Protein AF-A0A6N3EEL9-F1 (afdb_monomer)

Sequence (320 aa):
MERLTTRDLAARTHLAPQTILNYVKEGTITPINISPDGRYYFDMSVADELITRTLLKKYPNHTAIVVLYTDEDSMKTFENTYNNYLNEEGILRIDNLTEKVSEVRERVEGNALHDRLFCIYLCEKIARKCESEIKKLKSDLPTRIMQNPKLEDRNLLLKNLNILVSDTASVMEKLNSNDKKIVQGALYWLEEQKEKILERYAMSEISALSKQLSASKNPGDHFEFPMQTKTIKNIVRKEKQSFYAESLDKALEKLKEGYQSLIKIDCSKEESIYDLLYKTRFTEQIKFYGCDNATKEINEIIRFLQDTKKKVEYGDMEVR

Secondary structure (DSSP, 8-state):
---EEHHHHHHHHT--HHHHHHHHHTTSS--SEE-TTS-EEE-HHHHHHHHHHHHHHH---EEEEEEEESSHHHHHHHHHHHHHHHHHTTPEE-S-HHHHHHHHHHHHHT-HHHHHHHHHHHHHHHHHHHHHHHHHHHHHHHHHHHT-TT-S-HHHHHHHTTTTTT-HHHHHHHS-HHHHHHHHHHHHHHHHHHHHHHHHTTHHHHHHHHHHHHH---TT---------HHHHHHHHHHHHHHHHHHHHHHTGGGGT-EEEEEEEETT-TTHHHHHHHHHTT-SEEEEE-GGG--HHHHHHHHHHHHHSSEEEE--S---

Solvent-accessible surface area (backbone atoms only — not comparable to full-atom values): 17728 Å² total; per-residue (Å²): 131,73,74,32,40,55,67,52,41,20,48,74,44,75,43,54,53,67,55,55,54,47,33,44,76,70,66,74,45,79,62,77,42,68,47,97,90,71,48,50,27,29,52,64,68,58,40,32,50,50,38,40,57,53,43,50,74,74,35,70,46,40,39,38,38,36,37,30,28,78,51,71,65,27,46,50,53,42,50,54,54,49,52,50,51,30,62,76,73,69,51,47,79,50,70,50,60,42,58,52,49,42,55,52,46,51,54,54,76,68,28,24,55,52,36,38,52,50,49,51,53,48,44,53,55,51,50,53,52,52,49,54,49,50,52,50,57,59,67,44,47,58,56,59,52,70,66,39,87,84,54,77,64,60,69,65,45,67,78,41,52,90,42,39,86,81,43,44,66,71,52,52,68,77,44,56,79,66,45,36,52,52,51,50,52,52,52,50,49,50,51,57,50,46,52,53,49,39,59,56,64,38,48,71,58,42,53,50,50,54,50,51,65,69,66,59,83,61,69,79,53,69,52,79,82,82,72,78,45,73,63,43,44,56,47,52,56,57,49,52,37,54,54,50,51,55,49,49,49,60,75,48,47,65,43,64,83,27,34,34,22,73,43,81,32,49,50,80,43,82,68,34,55,58,51,53,53,65,76,44,66,89,51,50,29,39,36,39,26,20,71,89,49,49,42,74,68,49,50,52,49,51,51,51,46,53,77,74,39,85,41,72,50,76,53,92,59,79,54,106

InterPro domains:
  IPR009061 Putative DNA-binding domain superfamily [SSF46955] (4-52)

Organism: Mediterraneibacter gnavus (NCBI:txid33038)

Foldseek 3Di:
DDKAWLVRLCLQLVHDSVVVVVCCVVVVDDFPDADPVGIGIHDVLSSLVSNLVVVCVVQQQEEEEEEEAADVVLVVVVVVVVVVVCVVVVFAEDADSSVVLVVLLCVLVQFQLNQLVLLLVLLVVLVVVLVVVLVVLLVCLLVQLLPPPQADCNPLCVVCVVCCVVCVPVSLVPDDPSSNVSSVVSVVVSVVVSVVSCVLSVNVLSVVVNVVSVPDPDSNDHDDDPDDHPVSVVVSSNSVSVSSVVSSCVSCVVSNVHHYHYQYANQVDPCSLVSVCVSCVSHQHYEYAACVSHDPSSVVSLVVCVVVHNYYHYDPDHSD

Structure (mmCIF, N/CA/C/O backbone):
data_AF-A0A6N3EEL9-F1
#
_entry.id   AF-A0A6N3EEL9-F1
#
loop_
_atom_site.group_PDB
_atom_site.id
_atom_site.type_symbol
_atom_site.label_atom_id
_atom_site.label_alt_id
_atom_site.label_comp_id
_atom_site.label_asym_id
_atom_site.label_entity_id
_atom_site.label_seq_id
_atom_site.pdbx_PDB_ins_code
_atom_site.Cartn_x
_atom_site.Cartn_y
_atom_site.Cartn_z
_atom_site.occupancy
_atom_site.B_iso_or_equiv
_atom_site.auth_seq_id
_atom_site.auth_comp_id
_atom_site.auth_asym_id
_atom_site.auth_atom_id
_atom_site.pdbx_PDB_model_num
ATOM 1 N N . MET A 1 1 ? 19.668 -9.287 6.100 1.00 55.69 1 MET A N 1
ATOM 2 C CA . MET A 1 1 ? 18.481 -9.326 5.221 1.00 55.69 1 MET A CA 1
ATOM 3 C C . MET A 1 1 ? 17.257 -9.648 6.050 1.00 55.69 1 MET A C 1
ATOM 5 O O . MET A 1 1 ? 17.245 -10.675 6.726 1.00 55.69 1 MET A O 1
ATOM 9 N N . GLU A 1 2 ? 16.273 -8.753 6.036 1.00 72.06 2 GLU A N 1
ATOM 10 C CA . GLU A 1 2 ? 14.932 -9.016 6.566 1.00 72.06 2 GLU A CA 1
ATOM 11 C C . GLU A 1 2 ? 14.307 -10.169 5.762 1.00 72.06 2 GLU A C 1
ATOM 13 O O . GLU A 1 2 ? 14.408 -10.192 4.539 1.00 72.06 2 GLU A O 1
ATOM 18 N N . ARG A 1 3 ? 13.718 -11.162 6.438 1.00 85.06 3 ARG A N 1
ATOM 19 C CA . ARG A 1 3 ? 13.065 -12.305 5.780 1.00 85.06 3 ARG A CA 1
ATOM 20 C C . ARG A 1 3 ? 11.558 -12.134 5.872 1.00 85.06 3 ARG A C 1
ATOM 22 O O . ARG A 1 3 ? 11.015 -12.140 6.975 1.00 85.06 3 ARG A O 1
ATOM 29 N N . LEU A 1 4 ? 10.887 -12.038 4.731 1.00 88.25 4 LEU A N 1
ATOM 30 C CA . LEU A 1 4 ? 9.436 -11.884 4.669 1.00 88.25 4 LEU A CA 1
ATOM 31 C C . LEU A 1 4 ? 8.763 -13.251 4.568 1.00 88.25 4 LEU A C 1
ATOM 33 O O . LEU A 1 4 ? 9.096 -14.037 3.684 1.00 88.25 4 LEU A O 1
ATOM 37 N N . THR A 1 5 ? 7.788 -13.545 5.428 1.00 91.44 5 THR A N 1
ATOM 38 C CA . THR A 1 5 ? 6.911 -14.707 5.206 1.00 91.44 5 THR A CA 1
ATOM 39 C C . THR A 1 5 ? 5.938 -14.429 4.057 1.00 91.44 5 THR A C 1
ATOM 41 O O . THR A 1 5 ? 5.709 -13.275 3.698 1.00 91.44 5 THR A O 1
ATOM 44 N N . THR A 1 6 ? 5.254 -15.450 3.526 1.00 90.75 6 THR A N 1
ATOM 45 C CA . THR A 1 6 ? 4.147 -15.251 2.562 1.00 90.75 6 THR A CA 1
ATOM 46 C C . THR A 1 6 ? 3.113 -14.232 3.054 1.00 90.75 6 THR A C 1
ATOM 48 O O . THR A 1 6 ? 2.573 -13.458 2.267 1.00 90.75 6 THR A O 1
ATOM 51 N N . ARG A 1 7 ? 2.834 -14.209 4.364 1.00 86.25 7 ARG A N 1
ATOM 52 C CA . ARG A 1 7 ? 1.875 -13.276 4.966 1.00 86.25 7 ARG A CA 1
ATOM 53 C C . ARG A 1 7 ? 2.414 -11.847 4.997 1.00 86.25 7 ARG A C 1
ATOM 55 O O . ARG A 1 7 ? 1.629 -10.924 4.796 1.00 86.25 7 ARG A O 1
ATOM 62 N N . ASP A 1 8 ? 3.709 -11.680 5.245 1.00 86.00 8 ASP A N 1
ATOM 63 C CA . ASP A 1 8 ? 4.367 -10.369 5.264 1.00 86.00 8 ASP A CA 1
ATOM 64 C C . ASP A 1 8 ? 4.532 -9.822 3.842 1.00 86.00 8 ASP A C 1
ATOM 66 O O . ASP A 1 8 ? 4.269 -8.649 3.594 1.00 86.00 8 ASP A O 1
ATOM 70 N N . LEU A 1 9 ? 4.858 -10.684 2.877 1.00 88.75 9 LEU A N 1
ATOM 71 C CA . LEU A 1 9 ? 4.934 -10.309 1.467 1.00 88.75 9 LEU A CA 1
ATOM 72 C C . LEU A 1 9 ? 3.556 -9.920 0.912 1.00 88.75 9 LEU A C 1
ATOM 74 O O . LEU A 1 9 ? 3.416 -8.878 0.276 1.00 88.75 9 LEU A O 1
ATOM 78 N N . ALA A 1 10 ? 2.514 -10.705 1.204 1.00 86.88 10 ALA A N 1
ATOM 79 C CA . ALA A 1 10 ? 1.130 -10.379 0.843 1.00 86.88 10 ALA A CA 1
ATOM 80 C C . ALA A 1 10 ? 0.681 -9.039 1.450 1.00 86.88 10 ALA A C 1
ATOM 82 O O . ALA A 1 10 ? 0.058 -8.214 0.787 1.00 86.88 10 ALA A O 1
ATOM 83 N N . ALA A 1 11 ? 1.045 -8.809 2.712 1.00 78.50 11 ALA A N 1
ATOM 84 C CA . ALA A 1 11 ? 0.788 -7.563 3.415 1.00 78.50 11 ALA A CA 1
ATOM 85 C C . ALA A 1 11 ? 1.433 -6.347 2.739 1.00 78.50 11 ALA A C 1
ATOM 87 O O . ALA A 1 11 ? 0.780 -5.315 2.627 1.00 78.50 11 ALA A O 1
ATOM 88 N N . ARG A 1 12 ? 2.694 -6.467 2.313 1.00 81.75 12 ARG A N 1
ATOM 89 C CA . ARG A 1 12 ? 3.453 -5.376 1.682 1.00 81.75 12 ARG A CA 1
ATOM 90 C C . ARG A 1 12 ? 3.024 -5.109 0.235 1.00 81.75 12 ARG A C 1
ATOM 92 O O . ARG A 1 12 ? 3.015 -3.967 -0.198 1.00 81.75 12 ARG A O 1
ATOM 99 N N . THR A 1 13 ? 2.657 -6.151 -0.508 1.00 83.69 13 THR A N 1
ATOM 100 C CA . THR A 1 13 ? 2.365 -6.067 -1.955 1.00 83.69 13 THR A CA 1
ATOM 101 C C . THR A 1 13 ? 0.882 -5.880 -2.281 1.00 83.69 13 THR A C 1
ATOM 103 O O . THR A 1 13 ? 0.531 -5.722 -3.446 1.00 83.69 13 THR A O 1
ATOM 106 N N . HIS A 1 14 ? -0.005 -5.920 -1.279 1.00 78.50 14 HIS A N 1
ATOM 107 C CA . HIS A 1 14 ? -1.468 -5.899 -1.449 1.00 78.50 14 HIS A CA 1
ATOM 108 C C . HIS A 1 14 ? -2.029 -7.057 -2.281 1.00 78.50 14 HIS A C 1
ATOM 110 O O . HIS A 1 14 ? -3.164 -7.011 -2.758 1.00 78.50 14 HIS A O 1
ATOM 116 N N . LEU A 1 15 ? -1.256 -8.131 -2.413 1.00 84.62 15 LEU A N 1
ATOM 117 C CA . LEU A 1 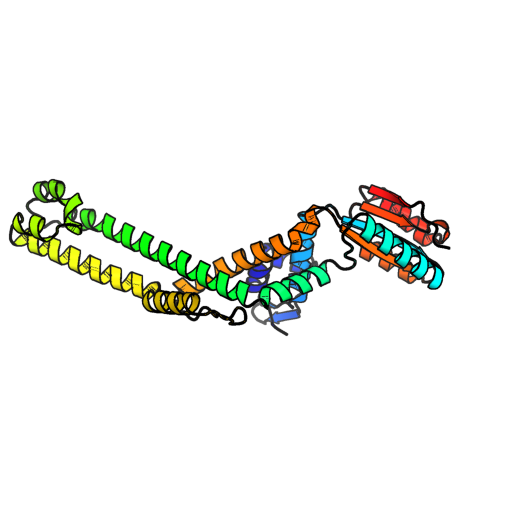15 ? -1.687 -9.354 -3.066 1.00 84.62 15 LEU A CA 1
ATOM 118 C C . LEU A 1 15 ? -2.300 -10.309 -2.044 1.00 84.62 15 LEU A C 1
ATOM 120 O O . LEU A 1 15 ? -1.908 -10.357 -0.877 1.00 84.62 15 LEU A O 1
ATOM 124 N N . ALA A 1 16 ? -3.256 -11.124 -2.487 1.00 87.50 16 ALA A N 1
ATOM 125 C CA . ALA A 1 16 ? -3.736 -12.214 -1.652 1.00 87.50 16 ALA A CA 1
ATOM 126 C C . ALA A 1 16 ? -2.585 -13.212 -1.404 1.00 87.50 16 ALA A C 1
ATOM 128 O O . ALA A 1 16 ? -1.832 -13.506 -2.336 1.00 87.50 16 ALA A O 1
ATOM 129 N N . PRO A 1 17 ? -2.467 -13.814 -0.203 1.00 90.75 17 PRO A N 1
ATOM 130 C CA . PRO A 1 17 ? -1.466 -14.853 0.051 1.00 90.75 17 PRO A CA 1
ATOM 131 C C . PRO A 1 17 ? -1.510 -15.985 -0.983 1.00 90.75 17 PRO A C 1
ATOM 133 O O . PRO A 1 17 ? -0.471 -16.484 -1.397 1.00 90.75 17 PRO A O 1
ATOM 136 N N . GLN A 1 18 ? -2.707 -16.337 -1.463 1.00 91.19 18 GLN A N 1
ATOM 137 C CA . GLN A 1 18 ? -2.874 -17.337 -2.514 1.00 91.19 18 GLN A CA 1
ATOM 138 C C . GLN A 1 18 ? -2.246 -16.910 -3.848 1.00 91.19 18 GLN A C 1
ATOM 140 O O . GLN A 1 18 ? -1.663 -17.740 -4.535 1.00 91.19 18 GLN A O 1
ATOM 145 N N . THR A 1 19 ? -2.319 -15.624 -4.201 1.00 90.75 19 THR A N 1
ATOM 146 C CA . THR A 1 19 ? -1.668 -15.080 -5.400 1.00 90.75 19 THR A CA 1
ATOM 147 C C . THR A 1 19 ? -0.152 -15.219 -5.306 1.00 90.75 19 THR A C 1
ATOM 149 O O . THR A 1 19 ? 0.471 -15.660 -6.265 1.00 90.75 19 THR A O 1
ATOM 152 N N . ILE A 1 20 ? 0.433 -14.929 -4.138 1.00 92.75 20 ILE A N 1
ATOM 153 C CA . ILE A 1 20 ? 1.868 -15.135 -3.888 1.00 92.75 20 ILE A CA 1
ATOM 154 C C . ILE A 1 20 ? 2.244 -16.610 -4.074 1.00 92.75 20 ILE A C 1
ATOM 156 O O . ILE A 1 20 ? 3.207 -16.920 -4.767 1.00 92.75 20 ILE A O 1
ATOM 160 N N . LEU A 1 21 ? 1.465 -17.532 -3.497 1.00 92.75 21 LEU A N 1
ATOM 161 C CA . LEU A 1 21 ? 1.714 -18.971 -3.631 1.00 92.75 21 LEU A CA 1
ATOM 162 C C . LEU A 1 21 ? 1.611 -19.452 -5.084 1.00 92.75 21 LEU A C 1
ATOM 164 O O . LEU A 1 21 ? 2.392 -20.306 -5.496 1.00 92.75 21 LEU A O 1
ATOM 168 N N . ASN A 1 22 ? 0.672 -18.912 -5.862 1.00 93.44 22 ASN A N 1
ATOM 169 C CA . ASN A 1 22 ? 0.555 -19.233 -7.283 1.00 93.44 22 ASN A CA 1
ATOM 170 C C . ASN A 1 22 ? 1.775 -18.729 -8.063 1.00 93.44 22 ASN A C 1
ATOM 172 O O . ASN A 1 22 ? 2.349 -19.500 -8.821 1.00 93.44 22 ASN A O 1
ATOM 176 N N . TYR A 1 23 ? 2.249 -17.506 -7.800 1.00 93.12 23 TYR A N 1
ATOM 177 C CA . TYR A 1 23 ? 3.467 -16.989 -8.430 1.00 93.12 23 TYR A CA 1
ATOM 178 C C . TYR A 1 23 ? 4.710 -17.825 -8.114 1.00 93.12 23 TYR A C 1
ATOM 180 O O . TYR A 1 23 ? 5.557 -17.981 -8.988 1.00 93.12 23 TYR A O 1
ATOM 188 N N . VAL A 1 24 ? 4.813 -18.401 -6.911 1.00 92.44 24 VAL A N 1
ATOM 189 C CA . VAL A 1 24 ? 5.884 -19.364 -6.596 1.00 92.44 24 VAL A CA 1
ATOM 190 C C . VAL A 1 24 ? 5.743 -20.633 -7.438 1.00 92.44 24 VAL A C 1
ATOM 192 O O . VAL A 1 24 ? 6.714 -21.082 -8.037 1.00 92.44 24 VAL A O 1
ATOM 195 N N . LYS A 1 25 ? 4.536 -21.211 -7.520 1.00 91.69 25 LYS A N 1
ATOM 196 C CA . LYS A 1 25 ? 4.277 -22.432 -8.308 1.00 91.69 25 LYS A CA 1
ATOM 197 C C . LYS A 1 25 ? 4.538 -22.241 -9.801 1.00 91.69 25 LYS A C 1
ATOM 199 O O . LYS A 1 25 ? 5.008 -23.160 -10.458 1.00 91.69 25 LYS A O 1
ATOM 204 N N . GLU A 1 26 ? 4.224 -21.060 -10.315 1.00 90.06 26 GLU A N 1
ATOM 205 C CA . GLU A 1 26 ? 4.429 -20.662 -11.709 1.00 90.06 26 GLU A CA 1
ATOM 206 C C . GLU A 1 26 ? 5.886 -20.257 -12.002 1.00 90.06 26 GLU A C 1
ATOM 208 O O . GLU A 1 26 ? 6.201 -19.918 -13.138 1.00 90.06 26 GLU A O 1
ATOM 213 N N . GLY A 1 27 ? 6.772 -20.240 -10.997 1.00 87.31 27 GLY A N 1
ATOM 214 C CA . GLY A 1 27 ? 8.161 -19.796 -11.153 1.00 87.31 27 GLY A CA 1
ATOM 215 C C . GLY A 1 27 ? 8.309 -18.297 -11.439 1.00 87.31 27 GLY A C 1
ATOM 216 O O . GLY A 1 27 ? 9.356 -17.859 -11.900 1.00 87.31 27 GLY A O 1
ATOM 217 N N . THR A 1 28 ? 7.268 -17.499 -11.182 1.00 86.56 28 THR A N 1
ATOM 218 C CA . THR A 1 28 ? 7.288 -16.039 -11.372 1.00 86.56 28 THR A CA 1
ATOM 219 C C . THR A 1 28 ? 8.102 -15.330 -10.291 1.00 86.56 28 THR A C 1
ATOM 221 O O . THR A 1 28 ? 8.708 -14.302 -10.567 1.00 86.56 28 THR A O 1
ATOM 224 N N . ILE A 1 29 ? 8.093 -15.856 -9.064 1.00 90.44 29 ILE A N 1
ATOM 225 C CA . ILE A 1 29 ? 8.923 -15.370 -7.956 1.00 90.44 29 ILE A CA 1
ATOM 226 C C . ILE A 1 29 ? 9.610 -16.550 -7.280 1.00 90.44 29 ILE A C 1
ATOM 228 O O . ILE A 1 29 ? 9.020 -17.624 -7.143 1.00 90.44 29 ILE A O 1
ATOM 232 N N . THR A 1 30 ? 10.826 -16.323 -6.792 1.00 90.56 30 THR A N 1
ATOM 233 C CA . THR A 1 30 ? 11.636 -17.369 -6.165 1.00 90.56 30 THR A CA 1
ATOM 234 C C . THR A 1 30 ? 11.807 -17.079 -4.673 1.00 90.56 30 THR A C 1
ATOM 236 O O . THR A 1 30 ? 12.312 -16.015 -4.311 1.00 90.56 30 THR A O 1
ATOM 239 N N . PRO A 1 31 ? 11.385 -17.987 -3.775 1.00 92.25 31 PRO A N 1
ATOM 240 C CA . PRO A 1 31 ? 11.659 -17.850 -2.351 1.00 92.25 31 PRO A CA 1
ATOM 241 C C . PRO A 1 31 ? 13.157 -18.031 -2.076 1.00 92.25 31 PRO A C 1
ATOM 243 O O . PRO A 1 31 ? 13.802 -18.901 -2.656 1.00 92.25 31 PRO A O 1
ATOM 246 N N . ILE A 1 32 ? 13.698 -17.259 -1.134 1.00 93.75 32 ILE A N 1
ATOM 247 C CA . ILE A 1 32 ? 15.093 -17.404 -0.686 1.00 93.75 32 ILE A CA 1
ATOM 248 C C . ILE A 1 32 ? 15.289 -18.625 0.215 1.00 93.75 32 ILE A C 1
ATOM 250 O O . ILE A 1 32 ? 16.407 -19.099 0.392 1.00 93.75 32 ILE A O 1
ATOM 254 N N . ASN A 1 33 ? 14.213 -19.101 0.847 1.00 91.75 33 ASN A N 1
ATOM 255 C CA . ASN A 1 33 ? 14.240 -20.280 1.701 1.00 91.75 33 ASN A CA 1
ATOM 256 C C . ASN A 1 33 ? 12.840 -20.891 1.835 1.00 91.75 33 ASN A C 1
ATOM 258 O O . ASN A 1 33 ? 11.827 -20.187 1.778 1.00 91.75 33 ASN A O 1
ATOM 262 N N . ILE A 1 34 ? 12.804 -22.196 2.078 1.00 91.94 34 ILE A N 1
ATOM 263 C CA . ILE A 1 34 ? 11.608 -22.964 2.401 1.00 91.94 34 ILE A CA 1
ATOM 264 C C . ILE A 1 34 ? 11.894 -23.684 3.716 1.00 91.94 34 ILE A C 1
ATOM 266 O O . ILE A 1 34 ? 12.836 -24.470 3.807 1.00 91.94 34 ILE A O 1
ATOM 270 N N . SER A 1 35 ? 11.114 -23.405 4.758 1.00 89.00 35 SER A N 1
ATOM 271 C CA . SER A 1 35 ? 11.267 -24.125 6.022 1.00 89.00 35 SER A CA 1
ATOM 272 C C . SER A 1 35 ? 10.819 -25.585 5.895 1.00 89.00 35 SER A C 1
ATOM 274 O O . SER A 1 35 ? 10.011 -25.914 5.024 1.00 89.00 35 SER A O 1
ATOM 276 N N . PRO A 1 36 ? 11.268 -26.468 6.807 1.00 87.19 36 PRO A N 1
ATOM 277 C CA . PRO A 1 36 ? 10.848 -27.871 6.820 1.00 87.19 36 PRO A CA 1
ATOM 278 C C . PRO A 1 36 ? 9.331 -28.074 6.944 1.00 87.19 36 PRO A C 1
ATOM 280 O O . PRO A 1 36 ? 8.808 -29.076 6.471 1.00 87.19 36 PRO A O 1
ATOM 283 N N . ASP A 1 37 ? 8.611 -27.123 7.550 1.00 87.88 37 ASP A N 1
ATOM 284 C CA . ASP A 1 37 ? 7.145 -27.126 7.637 1.00 87.88 37 ASP A CA 1
ATOM 285 C C . ASP A 1 37 ? 6.453 -26.510 6.401 1.00 87.88 37 ASP A C 1
ATOM 287 O O . ASP A 1 37 ? 5.247 -26.268 6.418 1.00 87.88 37 ASP A O 1
ATOM 291 N N . GLY A 1 38 ? 7.205 -26.258 5.325 1.00 86.25 38 GLY A N 1
ATOM 292 C CA . GLY A 1 38 ? 6.692 -25.816 4.029 1.00 86.25 38 GLY A CA 1
ATOM 293 C C . GLY A 1 38 ? 6.402 -24.318 3.921 1.00 86.25 38 GLY A C 1
ATOM 294 O O . GLY A 1 38 ? 5.697 -23.906 2.999 1.00 86.25 38 GLY A O 1
ATOM 295 N N . ARG A 1 39 ? 6.905 -23.476 4.836 1.00 90.44 39 ARG A N 1
ATOM 296 C CA . ARG A 1 39 ? 6.715 -22.018 4.744 1.00 90.44 39 ARG A CA 1
ATOM 297 C C . ARG A 1 39 ? 7.778 -21.386 3.863 1.00 90.44 39 ARG 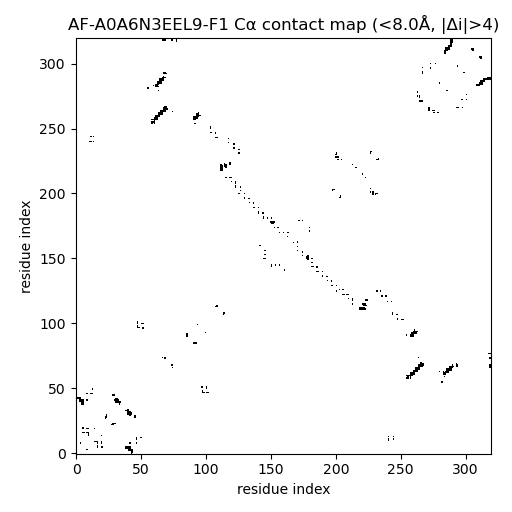A C 1
ATOM 299 O O . ARG A 1 39 ? 8.970 -21.640 4.016 1.00 90.44 39 ARG A O 1
ATOM 306 N N . TYR A 1 40 ? 7.332 -20.495 2.989 1.00 93.50 40 TYR A N 1
ATOM 307 C CA . TYR A 1 40 ? 8.203 -19.718 2.120 1.00 93.50 40 TYR A CA 1
ATOM 308 C C . TYR A 1 40 ? 8.689 -18.441 2.802 1.00 93.50 40 TYR A C 1
ATOM 310 O O . TYR A 1 40 ? 7.913 -17.738 3.461 1.00 93.50 40 TYR A O 1
ATOM 318 N N . TYR A 1 41 ? 9.961 -18.129 2.570 1.00 93.50 41 TYR A N 1
ATOM 319 C CA . TYR A 1 41 ? 10.597 -16.878 2.956 1.00 93.50 41 TYR A CA 1
ATOM 320 C C . TYR A 1 41 ? 11.127 -16.165 1.718 1.00 93.50 41 TYR A C 1
ATOM 322 O O . TYR A 1 41 ? 11.679 -16.803 0.821 1.00 93.50 41 TYR A O 1
ATOM 330 N N . PHE A 1 42 ? 10.980 -14.845 1.692 1.00 94.12 42 PHE A N 1
ATOM 331 C CA . PHE A 1 42 ? 11.321 -13.993 0.557 1.00 94.12 42 PHE A CA 1
ATOM 332 C C . PHE A 1 42 ? 12.243 -12.853 0.983 1.00 94.12 42 PHE A C 1
ATOM 334 O O . PHE A 1 42 ? 12.219 -12.429 2.144 1.00 94.12 42 PHE A O 1
ATOM 341 N N . ASP A 1 43 ? 13.036 -12.378 0.027 1.00 91.44 43 ASP A N 1
ATOM 342 C CA . ASP A 1 43 ? 13.776 -11.123 0.136 1.00 91.44 43 ASP A CA 1
ATOM 343 C C . ASP A 1 43 ? 12.832 -9.923 -0.068 1.00 91.44 43 ASP A C 1
ATOM 345 O O . ASP A 1 43 ? 11.733 -10.066 -0.615 1.00 91.44 43 ASP A O 1
ATOM 349 N N . MET A 1 44 ? 13.266 -8.736 0.353 1.00 85.94 44 MET A N 1
ATOM 350 C CA . MET A 1 44 ? 12.578 -7.479 0.074 1.00 85.94 44 MET A CA 1
ATOM 351 C C . MET A 1 44 ? 12.533 -7.172 -1.427 1.00 85.94 44 MET A C 1
ATOM 353 O O . MET A 1 44 ? 11.518 -6.665 -1.897 1.00 85.94 44 MET A O 1
ATOM 357 N N . SER A 1 45 ? 13.557 -7.560 -2.195 1.00 86.88 45 SER A N 1
ATOM 358 C CA . SER A 1 45 ? 13.577 -7.350 -3.653 1.00 86.88 45 SER A CA 1
ATOM 359 C C . SER A 1 45 ? 12.371 -7.981 -4.363 1.00 86.88 45 SER A C 1
ATOM 361 O O . SER A 1 45 ? 11.808 -7.392 -5.282 1.00 86.88 45 SER A O 1
ATOM 363 N N . VAL A 1 46 ? 11.887 -9.129 -3.872 1.00 89.75 46 VAL A N 1
ATOM 364 C CA . VAL A 1 46 ? 10.670 -9.784 -4.380 1.00 89.75 46 VAL A CA 1
ATOM 365 C C . VAL A 1 46 ? 9.425 -8.927 -4.117 1.00 89.75 46 VAL A C 1
ATOM 367 O O . VAL A 1 46 ? 8.491 -8.919 -4.918 1.00 89.75 46 VAL A O 1
ATOM 370 N N . ALA A 1 47 ? 9.382 -8.193 -3.001 1.00 86.38 47 ALA A N 1
ATOM 371 C CA . ALA A 1 47 ? 8.293 -7.257 -2.733 1.00 86.38 47 ALA A CA 1
ATOM 372 C C . ALA A 1 47 ? 8.313 -6.097 -3.733 1.00 86.38 47 ALA A C 1
ATOM 374 O O . ALA A 1 47 ? 7.266 -5.786 -4.304 1.00 86.38 47 ALA A O 1
ATOM 375 N N . ASP A 1 48 ? 9.486 -5.516 -3.990 1.00 87.06 48 ASP A N 1
ATOM 376 C CA . ASP A 1 48 ? 9.644 -4.409 -4.936 1.00 87.06 48 ASP A CA 1
ATOM 377 C C . ASP A 1 48 ? 9.270 -4.842 -6.367 1.00 87.06 48 ASP A C 1
ATOM 379 O O . ASP A 1 48 ? 8.522 -4.140 -7.050 1.00 87.06 48 ASP A O 1
ATOM 383 N N . GLU A 1 49 ? 9.663 -6.045 -6.801 1.00 86.94 49 GLU A N 1
ATOM 384 C CA . GLU A 1 49 ? 9.243 -6.632 -8.084 1.00 86.94 49 GLU A CA 1
ATOM 385 C C . GLU A 1 49 ? 7.719 -6.799 -8.199 1.00 86.94 49 GLU A C 1
ATOM 387 O O . GLU A 1 49 ? 7.113 -6.458 -9.221 1.00 86.94 49 GLU A O 1
ATOM 392 N N . LEU A 1 50 ? 7.065 -7.308 -7.152 1.00 88.75 50 LEU A N 1
ATOM 393 C CA . LEU A 1 50 ? 5.617 -7.531 -7.149 1.00 88.75 50 LEU A CA 1
ATOM 394 C C . LEU A 1 50 ? 4.816 -6.226 -7.103 1.00 88.75 50 LEU A C 1
ATOM 396 O O . LEU A 1 50 ? 3.784 -6.114 -7.778 1.00 88.75 50 LEU A O 1
ATOM 400 N N . ILE A 1 51 ? 5.290 -5.235 -6.344 1.00 85.62 51 ILE A N 1
ATOM 401 C CA . ILE A 1 51 ? 4.728 -3.881 -6.344 1.00 85.62 51 ILE A CA 1
ATOM 402 C C . ILE A 1 51 ? 4.867 -3.287 -7.746 1.00 85.62 51 ILE A C 1
ATOM 404 O O . ILE A 1 51 ? 3.877 -2.832 -8.318 1.00 85.62 51 ILE A O 1
ATOM 408 N N . THR A 1 52 ? 6.054 -3.387 -8.345 1.00 85.38 52 THR A N 1
ATOM 409 C CA . THR A 1 52 ? 6.346 -2.890 -9.697 1.00 85.38 52 THR A CA 1
ATOM 410 C C . THR A 1 52 ? 5.426 -3.516 -10.735 1.00 85.38 52 THR A C 1
ATOM 412 O O . THR A 1 52 ? 4.801 -2.813 -11.526 1.00 85.38 52 THR A O 1
ATOM 415 N N . ARG A 1 53 ? 5.235 -4.838 -10.688 1.00 83.38 53 ARG A N 1
ATOM 416 C CA . ARG A 1 53 ? 4.310 -5.547 -11.582 1.00 83.38 53 ARG A CA 1
ATOM 417 C C . ARG A 1 53 ? 2.863 -5.075 -11.427 1.00 83.38 53 ARG A C 1
ATOM 419 O O . ARG A 1 53 ? 2.116 -5.040 -12.405 1.00 83.38 53 ARG A O 1
ATOM 426 N N . THR A 1 54 ? 2.452 -4.731 -10.210 1.00 82.69 54 THR A N 1
ATOM 427 C CA . THR A 1 54 ? 1.113 -4.192 -9.934 1.00 82.69 54 THR A CA 1
ATOM 428 C C . THR A 1 54 ? 0.976 -2.766 -10.466 1.00 82.69 54 THR A C 1
ATOM 430 O O . THR A 1 54 ? -0.042 -2.435 -11.073 1.00 82.69 54 THR A O 1
ATOM 433 N N . LEU A 1 55 ? 2.019 -1.947 -10.314 1.00 78.69 55 LEU A N 1
ATOM 434 C CA . LEU A 1 55 ? 2.073 -0.585 -10.839 1.00 78.69 55 LEU A CA 1
ATOM 435 C C . LEU A 1 55 ? 2.063 -0.552 -12.365 1.00 78.69 55 LEU A C 1
ATOM 437 O O . LEU A 1 55 ? 1.297 0.222 -12.919 1.00 78.69 55 LEU A O 1
ATOM 441 N N . LEU A 1 56 ? 2.802 -1.431 -13.046 1.00 77.12 56 LEU A N 1
ATOM 442 C CA . LEU A 1 56 ? 2.791 -1.531 -14.514 1.00 77.12 56 LEU A CA 1
ATOM 443 C C . LEU A 1 56 ? 1.385 -1.793 -15.073 1.00 77.12 56 LEU A C 1
ATOM 445 O O . LEU A 1 56 ? 1.012 -1.257 -16.110 1.00 77.12 56 LEU A O 1
ATOM 449 N N . LYS A 1 57 ? 0.565 -2.580 -14.362 1.00 78.50 57 LYS A N 1
ATOM 450 C CA . LYS A 1 57 ? -0.846 -2.789 -14.731 1.00 78.50 57 LYS A CA 1
ATOM 451 C C . LYS A 1 57 ? -1.709 -1.550 -14.491 1.00 78.50 57 LYS A C 1
ATOM 453 O O . LYS A 1 57 ? -2.701 -1.357 -15.186 1.00 78.50 57 LYS A O 1
ATOM 458 N N . LYS A 1 58 ? -1.378 -0.757 -13.472 1.00 78.69 58 LYS A N 1
ATOM 459 C CA . LYS A 1 58 ? -2.141 0.424 -13.053 1.00 78.69 58 LYS A CA 1
ATOM 460 C C . LYS A 1 58 ? -1.785 1.670 -13.871 1.00 78.69 58 LYS A C 1
ATOM 462 O O . LYS A 1 58 ? -2.664 2.484 -14.137 1.00 78.69 58 LYS A O 1
ATOM 467 N N . TYR A 1 59 ? -0.521 1.797 -14.269 1.00 80.94 59 TYR A N 1
ATOM 468 C CA . TYR A 1 59 ? 0.070 2.932 -14.978 1.00 80.94 59 TYR A CA 1
ATOM 469 C C . TYR A 1 59 ? 0.693 2.452 -16.297 1.00 80.94 59 TYR A C 1
ATOM 471 O O . TYR A 1 59 ? 1.913 2.354 -16.405 1.00 80.94 59 TYR A O 1
ATOM 479 N N . PRO A 1 60 ? -0.134 2.134 -17.312 1.00 75.50 60 PRO A N 1
ATOM 480 C CA . PRO A 1 60 ? 0.337 1.556 -18.572 1.00 75.50 60 PRO A CA 1
ATOM 481 C C . PRO A 1 60 ? 1.012 2.575 -19.506 1.00 75.50 60 PRO A C 1
ATOM 483 O O . PRO A 1 60 ? 1.468 2.202 -20.585 1.00 75.50 60 PRO A O 1
ATOM 486 N N . ASN A 1 61 ? 1.073 3.855 -19.119 1.00 83.69 61 ASN A N 1
ATOM 487 C CA . ASN A 1 61 ? 1.628 4.957 -19.913 1.00 83.69 61 ASN A CA 1
ATOM 488 C C . ASN A 1 61 ? 3.168 4.970 -19.872 1.00 83.69 61 ASN A C 1
ATOM 490 O O . ASN A 1 61 ? 3.797 5.979 -19.569 1.00 83.69 61 ASN A O 1
ATOM 494 N N . HIS A 1 62 ? 3.777 3.820 -20.145 1.00 88.62 62 HIS A N 1
ATOM 495 C CA . HIS A 1 62 ? 5.220 3.645 -20.240 1.00 88.62 62 HIS A CA 1
ATOM 496 C C . HIS A 1 62 ? 5.634 3.535 -21.704 1.00 88.62 62 HIS A C 1
ATOM 498 O O . HIS A 1 62 ? 5.119 2.674 -22.421 1.00 88.62 62 HIS A O 1
ATOM 504 N N . THR A 1 63 ? 6.607 4.348 -22.118 1.00 91.06 63 THR A N 1
ATOM 505 C CA . THR A 1 63 ? 7.291 4.187 -23.407 1.00 91.06 63 THR A CA 1
ATOM 506 C C . THR A 1 63 ? 8.740 3.756 -23.193 1.00 91.06 63 THR A C 1
ATOM 508 O O . THR A 1 63 ? 9.516 4.425 -22.509 1.00 91.06 63 THR A O 1
ATOM 511 N N . ALA A 1 64 ? 9.125 2.632 -23.792 1.00 91.88 64 ALA A N 1
ATOM 512 C CA . ALA A 1 64 ? 10.509 2.183 -23.832 1.00 91.88 64 ALA A CA 1
ATOM 513 C C . ALA A 1 64 ? 11.222 2.805 -25.034 1.00 91.88 64 ALA A C 1
ATOM 515 O O . ALA A 1 64 ? 10.841 2.567 -26.176 1.00 91.88 64 ALA A O 1
ATOM 516 N N . ILE A 1 65 ? 12.263 3.582 -24.770 1.00 94.69 65 ILE A N 1
ATOM 517 C CA . ILE A 1 65 ? 13.087 4.252 -25.769 1.00 94.69 65 ILE A CA 1
ATOM 518 C C . ILE A 1 65 ? 14.317 3.392 -25.991 1.00 94.69 65 ILE A C 1
ATOM 520 O O . ILE A 1 65 ? 15.212 3.353 -25.152 1.00 94.69 65 ILE A O 1
ATOM 524 N N . VAL A 1 66 ? 14.332 2.656 -27.093 1.00 94.38 66 VAL A N 1
ATOM 525 C CA . VAL A 1 66 ? 15.423 1.753 -27.441 1.00 94.38 66 VAL A CA 1
ATOM 526 C C . VAL A 1 66 ? 16.385 2.478 -28.367 1.00 94.38 66 VAL A C 1
ATOM 528 O O . VAL A 1 66 ? 15.992 2.929 -29.440 1.00 94.38 66 VAL A O 1
ATOM 531 N N . VAL A 1 67 ? 17.648 2.560 -27.964 1.00 94.69 67 VAL A N 1
ATOM 532 C CA . VAL A 1 67 ? 18.719 3.176 -28.748 1.00 94.69 67 VAL A CA 1
ATOM 533 C C . VAL A 1 67 ? 19.686 2.093 -29.180 1.00 94.69 67 VAL A C 1
ATOM 535 O O . VAL A 1 67 ? 20.308 1.435 -28.343 1.00 94.69 67 VAL A O 1
ATOM 538 N N . LEU A 1 68 ? 19.779 1.909 -30.491 1.00 93.75 68 LEU A N 1
ATOM 539 C CA . LEU A 1 68 ? 20.680 0.968 -31.133 1.00 93.75 68 LEU A CA 1
ATOM 540 C C . LEU A 1 68 ? 21.950 1.722 -31.535 1.00 93.75 68 LEU A C 1
ATOM 542 O O . LEU A 1 68 ? 21.900 2.647 -32.350 1.00 93.75 68 LEU A O 1
ATOM 546 N N . TYR A 1 69 ? 23.079 1.356 -30.937 1.00 93.94 69 TYR A N 1
ATOM 547 C CA . TYR A 1 69 ? 24.350 2.049 -31.134 1.00 93.94 69 TYR A CA 1
ATOM 548 C C . TYR A 1 69 ? 25.489 1.061 -31.387 1.00 93.94 69 TYR A C 1
ATOM 550 O O . TYR A 1 69 ? 25.425 -0.090 -30.962 1.00 93.94 69 TYR A O 1
ATOM 558 N N . THR A 1 70 ? 26.526 1.509 -32.089 1.00 91.88 70 THR A N 1
ATOM 559 C CA . THR A 1 70 ? 27.761 0.738 -32.335 1.00 91.88 70 THR A CA 1
ATOM 560 C C . THR A 1 70 ? 28.981 1.337 -31.651 1.00 91.88 70 THR A C 1
ATOM 562 O O . THR A 1 70 ? 29.999 0.662 -31.519 1.00 91.88 70 THR A O 1
ATOM 565 N N . ASP A 1 71 ? 28.890 2.592 -31.219 1.00 91.50 71 ASP A N 1
ATOM 566 C CA . ASP A 1 71 ? 29.955 3.314 -30.543 1.00 91.50 71 ASP A CA 1
ATOM 567 C C . ASP A 1 71 ? 29.404 4.116 -29.345 1.00 91.50 71 ASP A C 1
ATOM 569 O O . ASP A 1 71 ? 28.279 4.626 -29.341 1.00 91.50 71 ASP A O 1
ATOM 573 N N . GLU A 1 72 ? 30.193 4.175 -28.275 1.00 92.12 72 GLU A N 1
ATOM 574 C CA . GLU A 1 72 ? 29.773 4.762 -26.998 1.00 92.12 72 GLU A CA 1
ATOM 575 C C . GLU A 1 72 ? 29.662 6.295 -27.040 1.00 92.12 72 GLU A C 1
ATOM 577 O O . GLU A 1 72 ? 28.920 6.881 -26.247 1.00 92.12 72 GLU A O 1
ATOM 582 N N . ASP A 1 73 ? 30.386 6.963 -27.938 1.00 93.06 73 ASP A N 1
ATOM 583 C CA . ASP A 1 73 ? 30.391 8.426 -28.009 1.00 93.06 73 ASP A CA 1
ATOM 584 C C . ASP A 1 73 ? 29.100 8.949 -28.652 1.00 93.06 73 ASP A C 1
ATOM 586 O O . ASP A 1 73 ? 28.490 9.900 -28.143 1.00 93.06 73 ASP A O 1
ATOM 590 N N . SER A 1 74 ? 28.600 8.267 -29.677 1.00 90.38 74 SER A N 1
ATOM 591 C CA . SER A 1 74 ? 27.319 8.571 -30.314 1.00 90.38 74 SER A CA 1
ATOM 592 C C . SER A 1 74 ? 26.144 8.229 -29.402 1.00 90.38 74 SER A C 1
ATOM 594 O O . SER A 1 74 ? 25.194 9.010 -29.298 1.00 90.38 74 SER A O 1
ATOM 596 N N . MET A 1 75 ? 26.240 7.150 -28.613 1.00 93.44 75 MET A N 1
ATOM 597 C CA . MET A 1 75 ? 25.260 6.855 -27.557 1.00 93.44 75 MET A CA 1
ATOM 598 C C . MET A 1 75 ? 25.212 7.957 -26.488 1.00 93.44 75 MET A C 1
ATOM 600 O O . MET A 1 75 ? 24.127 8.397 -26.102 1.00 93.44 75 MET A O 1
ATOM 604 N N . LYS A 1 76 ? 26.361 8.453 -26.012 1.00 94.38 76 LYS A N 1
ATOM 605 C CA . LYS A 1 76 ? 26.396 9.568 -25.044 1.00 94.38 76 LYS A CA 1
ATOM 606 C C . LYS A 1 76 ? 25.830 10.856 -25.632 1.00 94.38 76 LYS A C 1
ATOM 608 O O . LYS A 1 76 ? 25.103 11.573 -24.945 1.00 94.38 76 LYS A O 1
ATOM 613 N N . THR A 1 77 ? 26.147 11.149 -26.890 1.00 94.12 77 THR A N 1
ATOM 614 C CA . THR A 1 77 ? 25.638 12.332 -27.597 1.00 94.12 77 THR A CA 1
ATOM 615 C C . THR A 1 77 ? 24.118 12.276 -27.728 1.00 94.12 77 THR A C 1
ATOM 617 O O . THR A 1 77 ? 23.431 13.248 -27.391 1.00 94.12 77 THR A O 1
ATOM 620 N N . PHE A 1 78 ? 23.582 11.115 -28.114 1.00 94.19 78 PHE A N 1
ATOM 621 C CA . PHE A 1 78 ? 22.146 10.863 -28.125 1.00 94.19 78 PHE A CA 1
ATOM 622 C C . PHE A 1 78 ? 21.539 11.052 -26.735 1.00 94.19 78 PHE A C 1
ATOM 624 O O . PHE A 1 78 ? 20.574 11.794 -26.585 1.00 94.19 78 PHE A O 1
ATOM 631 N N . GLU A 1 79 ? 22.099 10.408 -25.707 1.00 94.69 79 GLU A N 1
ATOM 632 C CA . GLU A 1 79 ? 21.555 10.453 -24.349 1.00 94.69 79 GLU A CA 1
ATOM 633 C C . GLU A 1 79 ? 21.501 11.878 -23.796 1.00 94.69 79 GLU A C 1
ATOM 635 O O . GLU A 1 79 ? 20.492 12.263 -23.208 1.00 94.69 79 GLU A O 1
ATOM 640 N N . ASN A 1 80 ? 22.546 12.677 -24.012 1.00 94.69 80 ASN A N 1
ATOM 641 C CA . ASN A 1 80 ? 22.572 14.078 -23.597 1.00 94.69 80 ASN A CA 1
ATOM 642 C C . ASN A 1 80 ? 21.496 14.901 -24.314 1.00 94.69 80 ASN A C 1
ATOM 644 O O . ASN A 1 80 ? 20.750 15.638 -23.670 1.00 94.69 80 ASN A O 1
ATOM 648 N N . THR A 1 81 ? 21.382 14.740 -25.634 1.00 93.88 81 THR A N 1
ATOM 649 C CA . THR A 1 81 ? 20.368 15.433 -26.444 1.00 93.88 81 THR A CA 1
ATOM 650 C C . THR A 1 81 ? 18.961 15.043 -26.001 1.00 93.88 81 THR A C 1
ATOM 652 O O . THR A 1 81 ? 18.100 15.896 -25.793 1.00 93.88 81 THR A O 1
ATOM 655 N N . TYR A 1 82 ? 18.748 13.750 -25.772 1.00 94.06 82 TYR A N 1
ATOM 656 C CA . TYR A 1 82 ? 17.472 13.216 -25.339 1.00 94.06 82 TYR A CA 1
ATOM 657 C C . TYR A 1 82 ? 17.095 13.678 -23.933 1.00 94.06 82 TYR A C 1
ATOM 659 O O . TYR A 1 82 ? 15.958 14.071 -23.700 1.00 94.06 82 TYR A O 1
ATOM 667 N N . ASN A 1 83 ? 18.047 13.706 -23.001 1.00 94.50 83 ASN A N 1
ATOM 668 C CA . ASN A 1 83 ? 17.818 14.230 -21.657 1.00 94.50 83 ASN A CA 1
ATOM 669 C C . ASN A 1 83 ? 17.402 15.703 -21.673 1.00 94.50 83 ASN A C 1
ATOM 671 O O . ASN A 1 83 ? 16.523 16.087 -20.905 1.00 94.50 83 ASN A O 1
ATOM 675 N N . ASN A 1 84 ? 17.996 16.519 -22.547 1.00 94.62 84 ASN A N 1
ATOM 676 C CA . ASN A 1 84 ? 17.586 17.913 -22.703 1.00 94.62 84 ASN A CA 1
ATOM 677 C C . ASN A 1 84 ? 16.144 18.008 -23.211 1.00 94.62 84 ASN A C 1
ATOM 679 O O . ASN A 1 84 ? 15.344 18.707 -22.597 1.00 94.62 84 ASN A O 1
ATOM 683 N N . TYR A 1 85 ? 15.790 17.226 -24.234 1.00 93.62 85 TYR A N 1
ATOM 684 C CA . TYR A 1 85 ? 14.414 17.136 -24.730 1.00 93.62 85 TYR A CA 1
ATOM 685 C C . TYR A 1 85 ? 13.418 16.725 -23.631 1.00 93.62 85 TYR A C 1
ATOM 687 O O . TYR A 1 85 ? 12.396 17.380 -23.443 1.00 93.62 85 TYR A O 1
ATOM 695 N N . LEU A 1 86 ? 13.725 15.679 -22.853 1.00 93.12 86 LEU A N 1
ATOM 696 C CA . LEU A 1 86 ? 12.860 15.238 -21.753 1.00 93.12 86 LEU A CA 1
ATOM 697 C C . LEU A 1 86 ? 12.672 16.334 -20.698 1.00 93.12 86 LEU A C 1
ATOM 699 O O . LEU A 1 86 ? 11.572 16.499 -20.177 1.00 93.12 86 LEU A O 1
ATOM 703 N N . ASN A 1 87 ? 13.729 17.091 -20.396 1.00 94.31 87 ASN A N 1
ATOM 704 C CA . ASN A 1 87 ? 13.661 18.202 -19.452 1.00 94.31 87 ASN A CA 1
ATOM 705 C C . ASN A 1 87 ? 12.816 19.368 -19.989 1.00 94.31 87 ASN A C 1
ATOM 707 O O . ASN A 1 87 ? 12.031 19.932 -19.230 1.00 94.31 87 ASN A O 1
ATOM 711 N N . GLU A 1 88 ? 12.962 19.718 -21.269 1.00 94.88 88 GLU A N 1
ATOM 712 C CA . GLU A 1 88 ? 12.194 20.784 -21.929 1.00 94.88 88 GLU A CA 1
ATOM 713 C C . GLU A 1 88 ? 10.696 20.454 -21.990 1.00 94.88 88 GLU A C 1
ATOM 715 O O . GLU A 1 88 ? 9.864 21.301 -21.668 1.00 94.88 88 GLU A O 1
ATOM 720 N N . GLU A 1 89 ? 10.356 19.204 -22.308 1.00 92.00 89 GLU A N 1
ATOM 721 C CA . GLU A 1 89 ? 8.970 18.724 -22.391 1.00 92.00 89 GLU A CA 1
ATOM 722 C C . GLU A 1 89 ? 8.380 18.308 -21.030 1.00 92.00 89 GLU A C 1
ATOM 724 O O . GLU A 1 89 ? 7.203 17.959 -20.932 1.00 92.00 89 GLU A O 1
ATOM 729 N N . GLY A 1 90 ? 9.183 18.311 -19.961 1.00 91.44 90 GLY A N 1
ATOM 730 C CA . GLY A 1 90 ? 8.754 17.885 -18.627 1.00 91.44 90 GLY A CA 1
ATOM 731 C C . GLY A 1 90 ? 8.422 16.389 -18.518 1.00 91.44 90 GLY A C 1
ATOM 732 O O . GLY A 1 90 ? 7.633 15.994 -17.658 1.00 91.44 90 GLY A O 1
ATOM 733 N N . ILE A 1 91 ? 9.012 15.549 -19.371 1.00 91.44 91 ILE A N 1
ATOM 734 C CA . ILE A 1 91 ? 8.776 14.103 -19.407 1.00 91.44 91 ILE A CA 1
ATOM 735 C C . ILE A 1 91 ? 9.658 13.399 -18.372 1.00 91.44 91 ILE A C 1
ATOM 737 O O . ILE A 1 91 ? 10.876 13.563 -18.319 1.00 91.44 91 ILE A O 1
ATOM 741 N N . LEU A 1 92 ? 9.043 12.545 -17.555 1.00 92.06 92 LEU A N 1
ATOM 742 C CA . LEU A 1 92 ? 9.746 11.794 -16.522 1.00 92.06 92 LEU A CA 1
ATOM 743 C C . LEU A 1 92 ? 10.561 10.631 -17.117 1.00 92.06 92 LEU A C 1
ATOM 745 O O . LEU A 1 92 ? 9.993 9.718 -17.719 1.00 92.06 92 LEU A O 1
ATOM 749 N N . ARG A 1 93 ? 11.880 10.616 -16.875 1.00 92.81 93 ARG A N 1
ATOM 750 C CA . ARG A 1 93 ? 12.761 9.479 -17.196 1.00 92.81 93 ARG A CA 1
ATOM 751 C C . ARG A 1 93 ? 12.893 8.515 -16.017 1.00 92.81 93 ARG A C 1
ATOM 753 O O . ARG A 1 93 ? 13.320 8.918 -14.935 1.00 92.81 93 ARG A O 1
ATOM 760 N N . ILE A 1 94 ? 12.575 7.238 -16.231 1.00 91.06 94 ILE A N 1
ATOM 761 C CA . ILE A 1 94 ? 12.802 6.139 -15.281 1.00 91.06 94 ILE A CA 1
ATOM 762 C C . ILE A 1 94 ? 13.286 4.914 -16.054 1.00 91.06 94 ILE A C 1
ATOM 764 O O . ILE A 1 94 ? 12.495 4.224 -16.693 1.00 91.06 94 ILE A O 1
ATOM 768 N N . ASP A 1 95 ? 14.578 4.612 -15.950 1.00 89.75 95 ASP A N 1
ATOM 769 C CA . ASP A 1 95 ? 15.179 3.474 -16.658 1.00 89.75 95 ASP A CA 1
ATOM 770 C C . ASP A 1 95 ? 14.925 2.140 -15.940 1.00 89.75 95 ASP A C 1
ATOM 772 O O . ASP A 1 95 ? 14.752 1.105 -16.581 1.00 89.75 95 ASP A O 1
ATOM 776 N N . ASN A 1 96 ? 14.847 2.170 -14.606 1.00 87.06 96 ASN A N 1
ATOM 777 C CA . ASN A 1 96 ? 14.569 1.008 -13.771 1.00 87.06 96 ASN A CA 1
ATOM 778 C C . ASN A 1 96 ? 13.425 1.312 -12.798 1.00 87.06 96 ASN A C 1
ATOM 780 O O . ASN A 1 96 ? 13.614 1.931 -11.749 1.00 87.06 96 ASN A O 1
ATOM 784 N N . LEU A 1 97 ? 12.214 0.873 -13.154 1.00 85.38 97 LEU A N 1
ATOM 785 C CA . LEU A 1 97 ? 11.036 1.121 -12.326 1.00 85.38 97 LEU A CA 1
ATOM 786 C C . LEU A 1 97 ? 11.123 0.405 -10.972 1.00 85.38 97 LEU A C 1
ATOM 788 O O . LEU A 1 97 ? 10.707 0.982 -9.973 1.00 85.38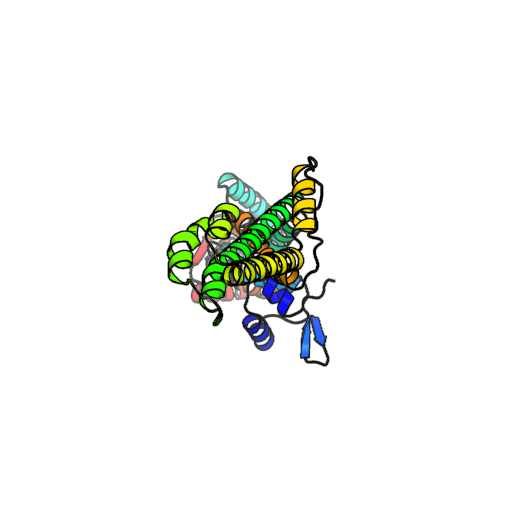 97 LEU A O 1
ATOM 792 N N . THR A 1 98 ? 11.688 -0.803 -10.915 1.00 87.56 98 THR A N 1
ATOM 793 C CA . THR A 1 98 ? 11.827 -1.549 -9.654 1.00 87.56 98 THR A CA 1
ATOM 794 C C . THR A 1 98 ? 12.721 -0.808 -8.668 1.00 87.56 98 THR A C 1
ATOM 796 O O . THR A 1 98 ? 12.359 -0.635 -7.507 1.00 87.56 98 THR A O 1
ATOM 799 N N . GLU A 1 99 ? 13.859 -0.304 -9.141 1.00 89.19 99 GLU A N 1
ATOM 800 C CA . GLU A 1 99 ? 14.756 0.523 -8.333 1.00 89.19 99 GLU A CA 1
ATOM 801 C C . GLU A 1 99 ? 14.076 1.822 -7.902 1.00 89.19 99 GLU A C 1
ATOM 803 O O . GLU A 1 99 ? 14.149 2.194 -6.731 1.00 89.19 99 GLU A O 1
ATOM 808 N N . LYS A 1 100 ? 13.315 2.462 -8.803 1.00 88.69 100 LYS A N 1
ATOM 809 C CA . LYS A 1 100 ? 12.555 3.666 -8.455 1.00 88.69 100 LYS A CA 1
ATOM 810 C C . LYS A 1 100 ? 11.510 3.405 -7.371 1.00 88.69 100 LYS A C 1
ATOM 812 O O . LYS A 1 100 ? 11.332 4.227 -6.474 1.00 88.69 100 LYS A O 1
ATOM 817 N N . VAL A 1 101 ? 10.819 2.271 -7.445 1.00 87.94 101 VAL A N 1
ATOM 818 C CA . VAL A 1 101 ? 9.854 1.834 -6.431 1.00 87.94 101 VAL A CA 1
ATOM 819 C C . VAL A 1 101 ? 10.552 1.596 -5.095 1.00 87.94 101 VAL A C 1
ATOM 821 O O . VAL A 1 101 ? 10.056 2.091 -4.085 1.00 87.94 101 VAL A O 1
ATOM 824 N N . SER A 1 102 ? 11.704 0.918 -5.086 1.00 87.81 102 SER A N 1
ATOM 825 C CA . SER A 1 102 ? 12.490 0.695 -3.865 1.00 87.81 102 SER A CA 1
ATOM 826 C C . SER A 1 102 ? 12.942 2.014 -3.238 1.00 87.81 102 SER A C 1
ATOM 828 O O . SER A 1 102 ? 12.708 2.242 -2.054 1.00 87.81 102 SER A O 1
ATOM 830 N N . GLU A 1 103 ? 13.501 2.930 -4.036 1.00 90.12 103 GLU A N 1
ATOM 831 C CA . GLU A 1 103 ? 13.951 4.254 -3.586 1.00 90.12 103 GLU A CA 1
ATOM 832 C C . GLU A 1 103 ? 12.806 5.049 -2.937 1.00 90.12 103 GLU A C 1
ATOM 834 O O . GLU A 1 103 ? 12.951 5.641 -1.864 1.00 90.12 103 GLU A O 1
ATOM 839 N N . VAL A 1 104 ? 11.635 5.068 -3.583 1.00 88.19 104 VAL A N 1
ATOM 840 C CA . VAL A 1 104 ? 10.464 5.783 -3.064 1.00 88.19 104 VAL A CA 1
ATOM 841 C C . VAL A 1 104 ? 9.908 5.089 -1.821 1.00 88.19 104 VAL A C 1
ATOM 843 O O . VAL A 1 104 ? 9.558 5.779 -0.863 1.00 88.19 104 VAL A O 1
ATOM 846 N N . ARG A 1 105 ? 9.857 3.751 -1.793 1.00 87.25 105 ARG A N 1
ATOM 847 C CA . ARG A 1 105 ? 9.442 2.977 -0.615 1.00 87.25 105 ARG A CA 1
ATOM 848 C C . ARG A 1 105 ? 10.329 3.300 0.580 1.00 87.25 105 ARG A C 1
ATOM 850 O O . ARG A 1 105 ? 9.799 3.668 1.622 1.00 87.25 105 ARG A O 1
ATOM 857 N N . GLU A 1 106 ? 11.646 3.210 0.427 1.00 87.25 106 GLU A N 1
ATOM 858 C CA . GLU A 1 106 ? 12.610 3.497 1.493 1.00 87.25 106 GLU A CA 1
ATOM 859 C C . GLU A 1 106 ? 12.485 4.933 1.994 1.00 87.25 106 GLU A C 1
ATOM 861 O O . GLU A 1 106 ? 12.513 5.179 3.197 1.00 87.25 106 GLU A O 1
ATOM 866 N N . ARG A 1 107 ? 12.255 5.888 1.087 1.00 87.81 107 ARG A N 1
ATOM 867 C CA . ARG A 1 107 ? 12.006 7.282 1.460 1.00 87.81 107 ARG A CA 1
ATOM 868 C C . ARG A 1 107 ? 10.715 7.456 2.258 1.00 87.81 107 ARG A C 1
ATOM 870 O O . ARG A 1 107 ? 10.689 8.267 3.177 1.00 87.81 107 ARG A O 1
ATOM 877 N N . VAL A 1 108 ? 9.645 6.746 1.901 1.00 86.12 108 VAL A N 1
ATOM 878 C CA . VAL A 1 108 ? 8.372 6.776 2.640 1.00 86.12 108 VAL A CA 1
ATOM 879 C C . VAL A 1 108 ? 8.530 6.105 4.005 1.00 86.12 108 VAL A C 1
ATOM 881 O O . VAL A 1 108 ? 8.110 6.679 5.003 1.00 86.12 108 VAL A O 1
ATOM 884 N N . GLU A 1 109 ? 9.156 4.928 4.061 1.00 81.75 109 GLU A N 1
ATOM 885 C CA . GLU A 1 109 ? 9.390 4.169 5.297 1.00 81.75 109 GLU A CA 1
ATOM 886 C C . GLU A 1 109 ? 10.384 4.860 6.242 1.00 81.75 109 GLU A C 1
ATOM 888 O O . GLU A 1 109 ? 10.252 4.732 7.453 1.00 81.75 109 GLU A O 1
ATOM 893 N N . GLY A 1 110 ? 11.347 5.619 5.716 1.00 84.44 110 GLY A N 1
ATOM 894 C CA . GLY A 1 110 ? 12.303 6.401 6.504 1.00 84.44 110 GLY A CA 1
ATOM 895 C C . GLY A 1 110 ? 11.806 7.789 6.919 1.00 84.44 110 GLY A C 1
ATOM 896 O O . GLY A 1 110 ? 12.557 8.547 7.533 1.00 84.44 110 GLY A O 1
ATOM 897 N N . ASN A 1 111 ? 10.575 8.174 6.573 1.00 86.19 111 ASN A N 1
ATOM 898 C CA . ASN A 1 111 ? 10.069 9.518 6.832 1.00 86.19 111 ASN A CA 1
ATOM 899 C C . ASN A 1 111 ? 9.414 9.626 8.222 1.00 86.19 111 ASN A C 1
ATOM 901 O O . ASN A 1 111 ? 8.287 9.184 8.427 1.00 86.19 111 ASN A O 1
ATOM 905 N N . ALA A 1 112 ? 10.072 10.321 9.153 1.00 86.44 112 ALA A N 1
ATOM 906 C CA . ALA A 1 112 ? 9.555 10.561 10.505 1.00 86.44 112 ALA A CA 1
ATOM 907 C C . ALA A 1 112 ? 8.165 11.231 10.537 1.00 86.44 112 ALA A C 1
ATOM 909 O O . ALA A 1 112 ? 7.319 10.903 11.373 1.00 86.44 112 ALA A O 1
ATOM 910 N N . LEU A 1 113 ? 7.880 12.143 9.599 1.00 85.50 113 LEU A N 1
ATOM 911 C CA . LEU A 1 113 ? 6.557 12.762 9.490 1.00 85.50 113 LEU A CA 1
ATOM 912 C C . LEU A 1 113 ? 5.500 11.740 9.057 1.00 85.50 113 LEU A C 1
ATOM 914 O O . LEU A 1 113 ? 4.365 11.804 9.528 1.00 85.50 113 LEU A O 1
ATOM 918 N N . HIS A 1 114 ? 5.864 10.799 8.182 1.00 85.69 114 HIS A N 1
ATOM 919 C CA . HIS A 1 114 ? 4.983 9.705 7.775 1.00 85.69 114 HIS A CA 1
ATOM 920 C C . HIS A 1 114 ? 4.622 8.820 8.971 1.00 85.69 114 HIS A C 1
ATOM 922 O O . HIS A 1 114 ? 3.433 8.617 9.226 1.00 85.69 114 HIS A O 1
ATOM 928 N N . ASP A 1 115 ? 5.612 8.419 9.773 1.00 85.06 115 ASP A N 1
ATOM 929 C CA . ASP A 1 115 ? 5.405 7.645 11.005 1.00 85.06 115 ASP A CA 1
ATOM 930 C C . ASP A 1 115 ? 4.503 8.380 12.003 1.00 85.06 115 ASP A C 1
ATOM 932 O O . ASP A 1 115 ? 3.565 7.809 12.573 1.00 85.06 115 ASP A O 1
ATOM 936 N N . ARG A 1 116 ? 4.740 9.685 12.184 1.00 87.88 116 ARG A N 1
ATOM 937 C CA . ARG A 1 116 ? 3.928 10.537 13.057 1.00 87.88 116 ARG A CA 1
ATOM 938 C C . ARG A 1 116 ? 2.478 10.607 12.582 1.00 87.88 116 ARG A C 1
ATOM 940 O O . ARG A 1 116 ? 1.563 10.418 13.386 1.00 87.88 116 ARG A O 1
ATOM 947 N N . LEU A 1 117 ? 2.253 10.870 11.293 1.00 88.25 117 LEU A N 1
ATOM 948 C CA . LEU A 1 117 ? 0.913 10.917 10.700 1.00 88.25 117 LEU A CA 1
ATOM 949 C C . LEU A 1 117 ? 0.207 9.566 10.823 1.00 88.25 117 LEU A C 1
ATOM 951 O O . LEU A 1 117 ? -0.980 9.521 11.155 1.00 88.25 117 LEU A O 1
ATOM 955 N N . PHE A 1 118 ? 0.939 8.470 10.626 1.00 89.06 118 PHE A N 1
ATOM 956 C CA . PHE A 1 118 ? 0.410 7.128 10.808 1.00 89.06 118 PHE A CA 1
ATOM 957 C C . PHE A 1 118 ? -0.024 6.875 12.259 1.00 89.06 118 PHE A C 1
ATOM 959 O O . PHE A 1 118 ? -1.119 6.361 12.501 1.00 89.06 118 PHE A O 1
ATOM 966 N N . CYS A 1 119 ? 0.780 7.288 13.241 1.00 90.25 119 CYS A N 1
ATOM 967 C CA . CYS A 1 119 ? 0.430 7.161 14.655 1.00 90.25 119 CYS A CA 1
ATOM 968 C C . CYS A 1 119 ? -0.800 8.002 15.031 1.00 90.25 119 CYS A C 1
ATOM 970 O O . CYS A 1 119 ? -1.678 7.505 15.738 1.00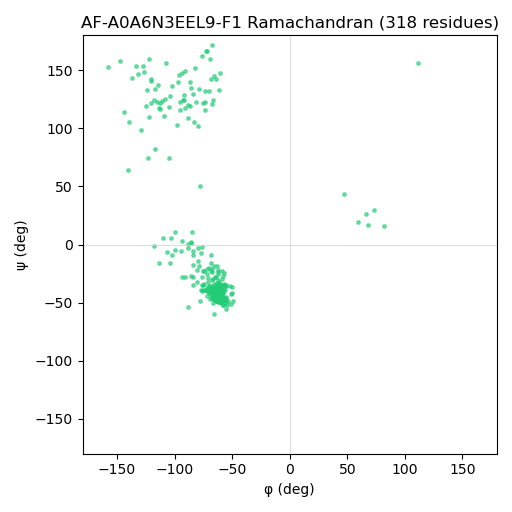 90.25 119 CYS A O 1
ATOM 972 N N . ILE A 1 120 ? -0.913 9.237 14.524 1.00 90.25 120 ILE A N 1
ATOM 973 C CA . ILE A 1 120 ? -2.105 10.085 14.716 1.00 90.25 120 ILE A CA 1
ATOM 974 C C . ILE A 1 120 ? -3.346 9.386 14.148 1.00 90.25 120 ILE A C 1
ATOM 976 O O . ILE A 1 120 ? -4.346 9.221 14.852 1.00 90.25 120 ILE A O 1
ATOM 980 N N . TYR A 1 121 ? -3.256 8.904 12.906 1.00 91.12 121 TYR A N 1
ATOM 981 C CA . TYR A 1 121 ? -4.328 8.161 12.246 1.00 91.12 121 TYR A CA 1
ATOM 982 C C . TYR A 1 121 ? -4.781 6.941 13.062 1.00 91.12 121 TYR A C 1
ATOM 984 O O . TYR A 1 121 ? -5.981 6.715 13.249 1.00 91.12 121 TYR A O 1
ATOM 992 N N . LEU A 1 122 ? -3.830 6.157 13.581 1.00 92.75 122 LEU A N 1
ATOM 993 C CA . LEU A 1 122 ? -4.123 4.988 14.407 1.00 92.75 122 LEU A CA 1
ATOM 994 C C . LEU A 1 122 ? -4.825 5.358 15.713 1.00 92.75 122 LEU A C 1
ATOM 996 O O . LEU A 1 122 ? -5.822 4.714 16.055 1.00 92.75 122 LEU A O 1
ATOM 1000 N N . CYS A 1 123 ? -4.341 6.383 16.419 1.00 92.31 123 CYS A N 1
ATOM 1001 C CA . CYS A 1 123 ? -4.958 6.879 17.648 1.00 92.31 123 CYS A CA 1
ATOM 1002 C C . CYS A 1 123 ? -6.428 7.249 17.414 1.00 92.31 123 CYS A C 1
ATOM 1004 O O . CYS A 1 123 ? -7.307 6.752 18.123 1.00 92.31 123 CYS A O 1
ATOM 1006 N N . GLU A 1 124 ? -6.717 8.039 16.375 1.00 92.12 124 GLU A N 1
ATOM 1007 C CA . GLU A 1 124 ? -8.091 8.415 16.027 1.00 92.12 124 GLU A CA 1
ATOM 1008 C C . GLU A 1 124 ? -8.955 7.201 15.677 1.00 92.12 124 GLU A C 1
ATOM 1010 O O . GLU A 1 124 ? -10.094 7.071 16.138 1.00 92.12 124 GLU A O 1
ATOM 1015 N N . LYS A 1 125 ? -8.429 6.280 14.865 1.00 92.81 125 LYS A N 1
ATOM 1016 C CA . LYS A 1 125 ? -9.183 5.109 14.408 1.00 92.81 125 LYS A CA 1
ATOM 1017 C C . LYS A 1 125 ? -9.513 4.151 15.548 1.00 92.81 125 LYS A C 1
ATOM 1019 O O . LYS A 1 125 ? -10.612 3.591 15.579 1.00 92.81 125 LYS A O 1
ATOM 1024 N N . ILE A 1 126 ? -8.581 3.955 16.478 1.00 93.38 126 ILE A N 1
ATOM 1025 C CA . ILE A 1 126 ? -8.784 3.130 17.672 1.00 93.38 126 ILE A CA 1
ATOM 1026 C C . ILE A 1 126 ? -9.793 3.797 18.606 1.00 93.38 126 ILE A C 1
ATOM 1028 O O . ILE A 1 126 ? -10.742 3.130 19.022 1.00 93.38 126 ILE A O 1
ATOM 1032 N N . ALA A 1 127 ? -9.666 5.107 18.844 1.00 93.56 127 ALA A N 1
ATOM 1033 C CA . ALA A 1 127 ? -10.615 5.863 19.656 1.00 93.56 127 ALA A CA 1
ATOM 1034 C C . ALA A 1 127 ? -12.048 5.756 19.106 1.00 93.56 127 ALA A C 1
ATOM 1036 O O . ALA A 1 127 ? -12.958 5.386 19.847 1.00 93.56 127 ALA A O 1
ATOM 1037 N N . ARG A 1 128 ? -12.244 5.947 17.791 1.00 94.62 128 ARG A N 1
ATOM 1038 C CA . ARG A 1 128 ? -13.564 5.801 17.142 1.00 94.62 128 ARG A CA 1
ATOM 1039 C C . ARG A 1 128 ? -14.140 4.390 17.273 1.00 94.62 128 ARG A C 1
ATOM 1041 O O . ARG A 1 128 ? -15.343 4.231 17.472 1.00 94.62 128 ARG A O 1
ATOM 1048 N N . LYS A 1 129 ? -13.309 3.344 17.165 1.00 94.44 129 LYS A N 1
ATOM 1049 C CA . LYS A 1 129 ? -13.762 1.955 17.365 1.00 94.44 129 LYS A CA 1
ATOM 1050 C C . LYS A 1 129 ? -14.189 1.700 18.808 1.00 94.44 129 LYS A C 1
ATOM 1052 O O . LYS A 1 129 ? -15.250 1.116 19.018 1.00 94.44 129 LYS A O 1
ATOM 1057 N N . CYS A 1 130 ? -13.399 2.166 19.773 1.00 94.69 130 CYS A N 1
ATOM 1058 C CA . CYS A 1 130 ? -13.725 2.067 21.191 1.00 94.69 130 CYS A CA 1
ATOM 1059 C C . CYS A 1 130 ? -15.041 2.792 21.507 1.00 94.69 130 CYS A C 1
ATOM 1061 O O . CYS A 1 130 ? -15.939 2.214 22.116 1.00 94.69 130 CYS A O 1
ATOM 1063 N N . GLU A 1 131 ? -15.195 4.031 21.034 1.00 95.06 131 GLU A N 1
ATOM 1064 C CA . GLU A 1 131 ? -16.412 4.823 21.220 1.00 95.06 131 GLU A CA 1
ATOM 1065 C C . GLU A 1 131 ? -17.633 4.142 20.593 1.00 95.06 131 GLU A C 1
ATOM 1067 O O . GLU A 1 131 ? -18.682 4.033 21.231 1.00 95.06 131 GLU A O 1
ATOM 1072 N N . SER A 1 132 ? -17.494 3.613 19.373 1.00 95.81 132 SER A N 1
ATOM 1073 C CA . SER A 1 132 ? -18.574 2.881 18.712 1.00 95.81 132 SER A CA 1
ATOM 1074 C C . SER A 1 132 ? -19.015 1.651 19.504 1.00 95.81 132 SER A C 1
ATOM 1076 O O . SER A 1 132 ? -20.205 1.335 19.492 1.00 95.81 132 SER A O 1
ATOM 1078 N N . GLU A 1 133 ? -18.099 0.935 20.153 1.00 95.31 133 GLU A N 1
ATOM 1079 C CA . GLU A 1 133 ? -18.447 -0.249 20.936 1.00 95.31 133 GLU A CA 1
ATOM 1080 C C . GLU A 1 133 ? -19.072 0.117 22.282 1.00 95.31 133 GLU A C 1
ATOM 1082 O O . GLU A 1 133 ? -20.081 -0.473 22.657 1.00 95.31 133 GLU A O 1
ATOM 1087 N N . ILE A 1 134 ? -18.569 1.158 22.953 1.00 94.50 134 ILE A N 1
ATOM 1088 C CA . ILE A 1 134 ? -19.206 1.711 24.157 1.00 94.50 134 ILE A CA 1
ATOM 1089 C C . ILE A 1 134 ? -20.620 2.209 23.832 1.00 94.50 134 ILE A C 1
ATOM 1091 O O . ILE A 1 134 ? -21.544 1.995 24.614 1.00 94.50 134 ILE A O 1
ATOM 1095 N N . LYS A 1 135 ? -20.825 2.844 22.671 1.00 92.50 135 LYS A N 1
ATOM 1096 C CA . LYS A 1 135 ? -22.151 3.295 22.228 1.00 92.50 135 LYS A CA 1
ATOM 1097 C C . LYS A 1 135 ? -23.115 2.121 22.034 1.00 92.50 135 LYS A C 1
ATOM 1099 O O . LYS A 1 135 ? -24.256 2.219 22.476 1.00 92.50 135 LYS A O 1
ATOM 1104 N N . LYS A 1 136 ? -22.654 1.017 21.434 1.00 92.88 136 LYS A N 1
ATOM 1105 C CA . LYS A 1 136 ? -23.442 -0.222 21.296 1.00 92.88 136 LYS A CA 1
ATOM 1106 C C . LYS A 1 136 ? -23.764 -0.848 22.655 1.00 92.88 136 LYS A C 1
ATOM 1108 O O . LYS A 1 136 ? -24.913 -1.157 22.937 1.00 92.88 136 LYS A O 1
ATOM 1113 N N . LEU A 1 137 ? -22.774 -0.933 23.539 1.00 91.62 137 LEU A N 1
ATOM 1114 C CA . LEU A 1 137 ? -22.963 -1.442 24.896 1.00 91.62 137 LEU A CA 1
ATOM 1115 C C . LEU A 1 137 ? -24.010 -0.620 25.673 1.00 91.62 137 LEU A C 1
ATOM 1117 O O . LEU A 1 137 ? -24.875 -1.179 26.344 1.00 91.62 137 LEU A O 1
ATOM 1121 N N . LYS A 1 138 ? -23.979 0.713 25.540 1.00 87.56 138 LYS A N 1
ATOM 1122 C CA . LYS A 1 138 ? -24.990 1.607 26.124 1.00 87.56 138 LYS A CA 1
ATOM 1123 C C . LYS A 1 138 ? -26.379 1.400 25.514 1.00 87.56 138 LYS A C 1
ATOM 1125 O O . LYS A 1 138 ? -27.357 1.463 26.252 1.00 87.56 138 LYS A O 1
ATOM 1130 N N . SER A 1 139 ? -26.485 1.136 24.208 1.00 86.19 139 SER A N 1
ATOM 1131 C CA . SER A 1 139 ? -27.780 0.831 23.577 1.00 86.19 139 SER A CA 1
ATOM 1132 C C . SER A 1 139 ? -28.358 -0.526 23.987 1.00 86.19 139 SER A C 1
ATOM 1134 O O . SER A 1 139 ? -29.568 -0.709 23.889 1.00 86.19 139 SER A O 1
ATOM 1136 N N . ASP A 1 140 ? -27.531 -1.445 24.492 1.00 87.44 140 ASP A N 1
ATOM 1137 C CA . ASP A 1 140 ? -27.974 -2.759 24.977 1.00 87.44 140 ASP A CA 1
ATOM 1138 C C . ASP A 1 140 ? -28.482 -2.721 26.430 1.00 87.44 140 ASP A C 1
ATOM 1140 O O . ASP A 1 140 ? -29.195 -3.632 26.865 1.00 87.44 140 ASP A O 1
ATOM 1144 N N . LEU A 1 141 ? -28.156 -1.664 27.189 1.00 86.69 141 LEU A N 1
ATOM 1145 C CA . LEU A 1 141 ? -28.588 -1.496 28.581 1.00 86.69 141 LEU A CA 1
ATOM 1146 C C . LEU A 1 141 ? -30.125 -1.568 28.735 1.00 86.69 141 LEU A C 1
ATOM 1148 O O . LEU A 1 141 ? -30.579 -2.347 29.579 1.00 86.69 141 LEU A O 1
ATOM 1152 N N . PRO A 1 142 ? -30.939 -0.844 27.934 1.00 83.50 142 PRO A N 1
ATOM 1153 C CA . PRO A 1 142 ? -32.394 -0.979 27.942 1.00 83.50 142 PRO A CA 1
ATOM 1154 C C . PRO A 1 142 ? -32.877 -2.422 27.813 1.00 83.50 142 PRO A C 1
ATOM 1156 O O . PRO A 1 142 ? -33.653 -2.900 28.639 1.00 83.50 142 PRO A O 1
ATOM 1159 N N . THR A 1 143 ? -32.375 -3.136 26.805 1.00 86.31 143 THR A N 1
ATOM 1160 C CA . THR A 1 143 ? -32.746 -4.525 26.526 1.00 86.31 143 THR A CA 1
ATOM 1161 C C . THR A 1 143 ? -32.424 -5.423 27.716 1.00 86.31 143 THR A C 1
ATOM 1163 O O . THR A 1 143 ? -33.269 -6.208 28.141 1.00 86.31 143 THR A O 1
ATOM 1166 N N . ARG A 1 144 ? -31.240 -5.257 28.315 1.00 86.75 144 ARG A N 1
ATOM 1167 C CA . ARG A 1 144 ? -30.799 -6.039 29.476 1.00 86.75 144 ARG A CA 1
ATOM 1168 C C . ARG A 1 144 ? -31.686 -5.827 30.705 1.00 86.75 144 ARG A C 1
ATOM 1170 O O . ARG A 1 144 ? -31.981 -6.789 31.409 1.00 86.75 144 ARG A O 1
ATOM 1177 N N . ILE A 1 145 ? -32.113 -4.589 30.960 1.00 88.38 145 ILE A N 1
ATOM 1178 C CA . ILE A 1 145 ? -33.031 -4.271 32.063 1.00 88.38 145 ILE A CA 1
ATOM 1179 C C . ILE A 1 145 ? -34.402 -4.901 31.794 1.00 88.38 145 ILE A C 1
ATOM 1181 O O . ILE A 1 145 ? -34.929 -5.617 32.643 1.00 88.38 145 ILE A O 1
ATOM 1185 N N . MET A 1 146 ? -34.952 -4.688 30.596 1.00 87.56 146 MET A N 1
ATOM 1186 C CA . MET A 1 146 ? -36.304 -5.125 30.229 1.00 87.56 146 MET A CA 1
ATOM 1187 C C . MET A 1 146 ? -36.461 -6.649 30.166 1.00 87.56 146 MET A C 1
ATOM 1189 O O . MET A 1 146 ? -37.544 -7.169 30.447 1.00 87.56 146 MET A O 1
ATOM 1193 N N . GLN A 1 147 ? -35.387 -7.367 29.830 1.00 89.19 147 GLN A N 1
ATOM 1194 C CA . GLN A 1 147 ? -35.344 -8.830 29.814 1.00 89.19 147 GLN A CA 1
ATOM 1195 C C . GLN A 1 147 ? -35.212 -9.454 31.210 1.00 89.19 147 GLN A C 1
ATOM 1197 O O . GLN A 1 147 ? -35.309 -10.675 31.333 1.00 89.19 147 GLN A O 1
ATOM 1202 N N . ASN A 1 148 ? -35.009 -8.664 32.271 1.00 89.50 148 ASN A N 1
ATOM 1203 C CA . ASN A 1 148 ? -34.940 -9.219 33.615 1.00 89.50 148 ASN A CA 1
ATOM 1204 C C . ASN A 1 148 ? -36.326 -9.762 34.031 1.00 89.50 148 ASN A C 1
ATOM 1206 O O . ASN A 1 148 ? -37.305 -9.007 34.061 1.00 89.50 148 ASN A O 1
ATOM 1210 N N . PRO A 1 149 ? -36.450 -11.062 34.364 1.00 89.00 149 PRO A N 1
ATOM 1211 C CA . PRO A 1 149 ? -37.743 -11.662 34.690 1.00 89.00 149 PRO A CA 1
ATOM 1212 C C . PRO A 1 149 ? -38.334 -11.115 35.994 1.00 89.00 149 PRO A C 1
ATOM 1214 O O . PRO A 1 149 ? -39.550 -11.131 36.150 1.00 89.00 149 PRO A O 1
ATOM 1217 N N . LYS A 1 150 ? -37.491 -10.594 36.898 1.00 91.00 150 LYS A N 1
ATOM 1218 C CA . LYS A 1 150 ? -37.890 -10.038 38.199 1.00 91.00 150 LYS A CA 1
ATOM 1219 C C . LYS A 1 150 ? -38.304 -8.566 38.139 1.00 91.00 150 LYS A C 1
ATOM 1221 O O . LYS A 1 150 ? -38.565 -7.995 39.190 1.00 91.00 150 LYS A O 1
ATOM 1226 N N . LEU A 1 151 ? -38.304 -7.962 36.949 1.00 89.00 151 LEU A N 1
ATOM 1227 C CA . LEU A 1 151 ? -38.694 -6.570 36.766 1.00 89.00 151 LEU A CA 1
ATOM 1228 C C . LEU A 1 151 ? -40.216 -6.424 36.889 1.00 89.00 151 LEU A C 1
ATOM 1230 O O . LEU A 1 151 ? -40.960 -7.066 36.139 1.00 89.00 151 LEU A O 1
ATOM 1234 N N . GLU A 1 152 ? -40.651 -5.585 37.825 1.00 88.62 152 GLU A N 1
ATOM 1235 C CA . GLU A 1 152 ? -42.055 -5.416 38.205 1.00 88.62 152 GLU A CA 1
ATOM 1236 C C . GLU A 1 152 ? -42.746 -4.357 37.334 1.00 88.62 152 GLU A C 1
ATOM 1238 O O . GLU A 1 152 ? -43.735 -4.668 36.668 1.00 88.62 152 GLU A O 1
ATOM 1243 N N . ASP A 1 153 ? -42.201 -3.137 37.245 1.00 85.50 153 ASP A N 1
ATOM 1244 C CA . ASP A 1 153 ? -42.810 -2.036 36.485 1.00 85.50 153 ASP A CA 1
ATOM 1245 C C . ASP A 1 153 ? -42.093 -1.750 35.152 1.00 85.50 153 ASP A C 1
ATOM 1247 O O . ASP A 1 153 ? -41.377 -0.761 34.950 1.00 85.50 153 ASP A O 1
ATOM 1251 N N . ARG A 1 154 ? -42.326 -2.643 34.184 1.00 87.44 154 ARG A N 1
ATOM 1252 C CA . ARG A 1 154 ? -41.810 -2.518 32.808 1.00 87.44 154 ARG A CA 1
ATOM 1253 C C . ARG A 1 154 ? -42.277 -1.243 32.102 1.00 87.44 154 ARG A C 1
ATOM 1255 O O . ARG A 1 154 ? -41.520 -0.669 31.321 1.00 87.44 154 ARG A O 1
ATOM 1262 N N . ASN A 1 155 ? -43.510 -0.805 32.354 1.00 84.62 155 ASN A N 1
ATOM 1263 C CA . ASN A 1 155 ? -44.112 0.332 31.658 1.00 84.62 155 ASN A CA 1
ATOM 1264 C C . ASN A 1 155 ? -43.505 1.661 32.113 1.00 84.62 155 ASN A C 1
ATOM 1266 O O . ASN A 1 155 ? -43.267 2.545 31.284 1.00 84.62 155 ASN A O 1
ATOM 1270 N N . LEU A 1 156 ? -43.226 1.803 33.412 1.00 83.69 156 LEU A N 1
ATOM 1271 C CA . LEU A 1 156 ? -42.532 2.967 33.949 1.00 83.69 156 LEU A CA 1
ATOM 1272 C C . LEU A 1 156 ? -41.112 3.074 33.384 1.00 83.69 156 LEU A C 1
ATOM 1274 O O . LEU A 1 156 ? -40.717 4.154 32.938 1.00 83.69 156 LEU A O 1
ATOM 1278 N N . LEU A 1 157 ? -40.369 1.963 33.336 1.00 81.56 157 LEU A N 1
ATOM 1279 C CA . LEU A 1 157 ? -39.035 1.937 32.732 1.00 81.56 157 LEU A CA 1
ATOM 1280 C C . LEU A 1 157 ? -39.085 2.280 31.247 1.00 81.56 157 LEU A C 1
ATOM 1282 O O . LEU A 1 157 ? -38.370 3.185 30.833 1.00 81.56 157 LEU A O 1
ATOM 1286 N N . LEU A 1 158 ? -39.985 1.676 30.466 1.00 84.25 158 LEU A N 1
ATOM 1287 C CA . LEU A 1 158 ? -40.170 2.002 29.044 1.00 84.25 158 LEU A CA 1
ATOM 1288 C C . LEU A 1 158 ? -40.330 3.504 28.780 1.00 84.25 158 LEU A C 1
ATOM 1290 O O . LEU A 1 158 ? -39.719 4.032 27.853 1.00 84.25 158 LEU A O 1
ATOM 1294 N N . LYS A 1 159 ? -41.092 4.208 29.626 1.00 83.50 159 LYS A N 1
ATOM 1295 C CA . LYS A 1 159 ? -41.308 5.660 29.510 1.00 83.50 159 LYS A CA 1
ATOM 1296 C C . LYS A 1 159 ? -40.084 6.507 29.875 1.00 83.50 159 LYS A C 1
ATOM 1298 O O . LYS A 1 159 ? -40.015 7.659 29.461 1.00 83.50 159 LYS A O 1
ATOM 1303 N N . ASN A 1 160 ? -39.137 5.965 30.642 1.00 82.25 160 ASN A N 1
ATOM 1304 C CA . ASN A 1 160 ? -37.974 6.697 31.160 1.00 82.25 160 ASN A CA 1
ATOM 1305 C C . ASN A 1 160 ? -36.620 6.144 30.650 1.00 82.25 160 ASN A C 1
ATOM 1307 O O . ASN A 1 160 ? -35.574 6.709 30.959 1.00 82.25 160 ASN A O 1
ATOM 1311 N N . LEU A 1 161 ? -36.608 5.078 29.838 1.00 75.94 161 LEU A N 1
ATOM 1312 C CA . LEU A 1 161 ? -35.395 4.402 29.345 1.00 75.94 161 LEU A CA 1
ATOM 1313 C C . LEU A 1 161 ? -34.448 5.339 28.586 1.00 75.94 161 LEU A C 1
ATOM 1315 O O . LEU A 1 161 ? -33.234 5.252 28.753 1.00 75.94 161 LEU A O 1
ATOM 1319 N N . ASN A 1 162 ? -34.999 6.262 27.796 1.00 75.44 162 ASN A N 1
ATOM 1320 C CA . ASN A 1 162 ? -34.213 7.196 26.985 1.00 75.44 162 ASN A CA 1
ATOM 1321 C C . ASN A 1 162 ? -33.433 8.220 27.823 1.00 75.44 162 ASN A C 1
ATOM 1323 O O . ASN A 1 162 ? -32.435 8.749 27.343 1.00 75.44 162 ASN A O 1
ATOM 1327 N N . ILE A 1 163 ? -33.872 8.488 29.058 1.00 80.12 163 ILE A N 1
ATOM 1328 C CA . ILE A 1 163 ? -33.213 9.422 29.981 1.00 80.12 163 ILE A CA 1
ATOM 1329 C C . ILE A 1 163 ? -32.473 8.711 31.116 1.00 80.12 163 ILE A C 1
ATOM 1331 O O . ILE A 1 163 ? -31.740 9.358 31.849 1.00 80.12 163 ILE A O 1
ATOM 1335 N N . LEU A 1 164 ? -32.602 7.385 31.241 1.00 78.12 164 LEU A N 1
ATOM 1336 C CA . LEU A 1 164 ? -31.995 6.603 32.322 1.00 78.12 164 LEU A CA 1
ATOM 1337 C C . LEU A 1 164 ? -30.470 6.759 32.396 1.00 78.12 164 LEU A C 1
ATOM 1339 O O . LEU A 1 164 ? -29.908 6.725 33.482 1.00 78.12 164 LEU A O 1
ATOM 1343 N N . VAL A 1 165 ? -29.803 6.914 31.250 1.00 70.38 165 VAL A N 1
ATOM 1344 C CA . VAL A 1 165 ? -28.338 7.058 31.187 1.00 70.38 165 VAL A CA 1
ATOM 1345 C C . VAL A 1 165 ? -27.892 8.504 31.430 1.00 70.38 165 VAL A C 1
ATOM 1347 O O . VAL A 1 165 ? -26.776 8.725 31.892 1.00 70.38 165 VAL A O 1
ATOM 1350 N N . SER A 1 166 ? -28.732 9.491 31.109 1.00 76.69 166 SER A N 1
ATOM 1351 C CA . SER A 1 166 ? -28.414 10.920 31.246 1.00 76.69 166 SER A CA 1
ATOM 1352 C C . SER A 1 166 ? -28.881 11.530 32.571 1.00 76.69 166 SER A C 1
ATOM 1354 O O . SER A 1 166 ? -28.276 12.490 33.032 1.00 76.69 166 SER A O 1
ATOM 1356 N N . ASP A 1 167 ? -29.939 10.987 33.173 1.00 83.25 167 ASP A N 1
ATOM 1357 C CA . ASP A 1 167 ? -30.557 11.432 34.426 1.00 83.25 167 ASP A CA 1
ATOM 1358 C C . ASP A 1 167 ? -30.971 10.217 35.273 1.00 83.25 167 ASP A C 1
ATOM 1360 O O . ASP A 1 167 ? -32.145 9.922 35.518 1.00 83.25 167 ASP A O 1
ATOM 1364 N N . THR A 1 168 ? -29.963 9.455 35.694 1.00 83.56 168 THR A N 1
ATOM 1365 C CA . THR A 1 168 ? -30.152 8.227 36.469 1.00 83.56 168 THR A CA 1
ATOM 1366 C C . THR A 1 168 ? -30.917 8.478 37.768 1.00 83.56 168 THR A C 1
ATOM 1368 O O . THR A 1 168 ? -31.769 7.674 38.137 1.00 83.56 168 THR A O 1
ATOM 1371 N N . ALA A 1 169 ? -30.638 9.582 38.468 1.00 84.75 169 ALA A N 1
ATOM 1372 C CA . ALA A 1 169 ? -31.215 9.872 39.781 1.00 84.75 169 ALA A CA 1
ATOM 1373 C C . ALA A 1 169 ? -32.744 10.027 39.715 1.00 84.75 169 ALA A C 1
ATOM 1375 O O . ALA A 1 169 ? -33.459 9.345 40.449 1.00 84.75 169 ALA A O 1
ATOM 1376 N N . SER A 1 170 ? -33.241 10.826 38.766 1.00 85.38 170 SER A N 1
ATOM 1377 C CA . SER A 1 170 ? -34.677 11.056 38.558 1.00 85.38 170 SER A CA 1
ATOM 1378 C C . SER A 1 170 ? -35.440 9.778 38.208 1.00 85.38 170 SER A C 1
ATOM 1380 O O . SER A 1 170 ? -36.551 9.545 38.689 1.00 85.38 170 SER A O 1
ATOM 1382 N N . VAL A 1 171 ? -34.846 8.897 37.393 1.00 84.38 171 VAL A N 1
ATOM 1383 C CA . VAL A 1 171 ? -35.473 7.606 37.067 1.00 84.38 171 VAL A CA 1
ATOM 1384 C C . VAL A 1 171 ? -35.470 6.682 38.282 1.00 84.38 171 VAL A C 1
ATOM 1386 O O . VAL A 1 171 ? -36.482 6.049 38.576 1.00 84.38 171 VAL A O 1
ATOM 1389 N N . MET A 1 172 ? -34.366 6.646 39.027 1.00 86.06 172 MET A N 1
ATOM 1390 C CA . MET A 1 172 ? -34.214 5.819 40.223 1.00 86.06 172 MET A CA 1
ATOM 1391 C C . MET A 1 172 ? -35.167 6.207 41.358 1.00 86.06 172 MET A C 1
ATOM 1393 O O . MET A 1 172 ? -35.536 5.341 42.148 1.00 86.06 172 MET A O 1
ATOM 1397 N N . GLU A 1 173 ? -35.598 7.463 41.465 1.00 88.94 173 GLU A N 1
ATOM 1398 C CA . GLU A 1 173 ? -36.584 7.893 42.467 1.00 88.94 173 GLU A CA 1
ATOM 1399 C C . GLU A 1 173 ? -37.973 7.287 42.240 1.00 88.94 173 GLU A C 1
ATOM 1401 O O . GLU A 1 173 ? -38.636 6.922 43.210 1.00 88.94 173 GLU A O 1
ATOM 1406 N N . LYS A 1 174 ? -38.371 7.101 40.975 1.00 87.25 174 LYS A N 1
ATOM 1407 C CA . LYS A 1 174 ? -39.705 6.612 40.582 1.00 87.25 174 LYS A CA 1
ATOM 1408 C C . LYS A 1 174 ? -39.875 5.096 40.733 1.00 87.25 174 LYS A C 1
ATOM 1410 O O . LYS A 1 174 ? -41.000 4.610 40.727 1.00 87.25 174 LYS A O 1
ATOM 1415 N N . LEU A 1 175 ? -38.776 4.349 40.826 1.00 87.25 175 LEU A N 1
ATOM 1416 C CA . LEU A 1 175 ? -38.786 2.884 40.870 1.00 87.25 175 LEU A CA 1
ATOM 1417 C C . LEU A 1 175 ? -39.078 2.349 42.279 1.00 87.25 175 LEU A C 1
ATOM 1419 O O . LEU A 1 175 ? -38.714 2.961 43.282 1.00 87.25 175 LEU A O 1
ATOM 1423 N N . ASN A 1 176 ? -39.672 1.158 42.369 1.00 90.19 176 ASN A N 1
ATOM 1424 C CA . ASN A 1 176 ? -39.751 0.423 43.633 1.00 90.19 176 ASN A CA 1
ATOM 1425 C C . ASN A 1 176 ? -38.367 -0.134 44.035 1.00 90.19 176 ASN A C 1
ATOM 1427 O O . ASN A 1 176 ? -37.426 -0.180 43.241 1.00 90.19 176 ASN A O 1
ATOM 1431 N N . SER A 1 177 ? -38.228 -0.583 45.282 1.00 90.44 177 SER A N 1
ATOM 1432 C CA . SER A 1 177 ? -36.950 -1.066 45.826 1.00 90.44 177 SER A CA 1
ATOM 1433 C C . SER A 1 177 ? -36.338 -2.252 45.066 1.00 90.44 177 SER A C 1
ATOM 1435 O O . SER A 1 177 ? -35.114 -2.391 45.064 1.00 90.44 177 SER A O 1
ATOM 1437 N N . ASN A 1 178 ? -37.150 -3.114 44.446 1.00 90.75 178 ASN A N 1
ATOM 1438 C CA . ASN A 1 178 ? -36.665 -4.268 43.687 1.00 90.75 178 ASN A CA 1
ATOM 1439 C C . ASN A 1 178 ? -36.145 -3.839 42.301 1.00 90.75 178 ASN A C 1
ATOM 1441 O O . ASN A 1 178 ? -34.996 -4.122 41.955 1.00 90.75 178 ASN A O 1
ATOM 1445 N N . ASP A 1 179 ? -36.920 -3.046 41.562 1.00 89.50 179 ASP A N 1
ATOM 1446 C CA . ASP A 1 179 ? -36.535 -2.511 40.254 1.00 89.50 179 ASP A CA 1
ATOM 1447 C C . ASP A 1 179 ? -35.316 -1.579 40.353 1.00 89.50 179 ASP A C 1
ATOM 1449 O O . ASP A 1 179 ? -34.429 -1.640 39.498 1.00 89.50 179 ASP A O 1
ATOM 1453 N N . LYS A 1 180 ? -35.182 -0.800 41.442 1.00 91.06 180 LYS A N 1
ATOM 1454 C CA . LYS A 1 180 ? -33.956 -0.027 41.735 1.00 91.06 180 LYS A CA 1
ATOM 1455 C C . LYS A 1 180 ? -32.714 -0.918 41.764 1.00 91.06 180 LYS A C 1
ATOM 1457 O O . LYS A 1 180 ? -31.705 -0.570 41.155 1.00 91.06 180 LYS A O 1
ATOM 1462 N N . LYS A 1 181 ? -32.778 -2.075 42.437 1.00 91.38 181 LYS A N 1
ATOM 1463 C CA . LYS A 1 181 ? -31.649 -3.022 42.507 1.00 91.38 181 LYS A CA 1
ATOM 1464 C C . LYS A 1 181 ? -31.321 -3.610 41.137 1.00 91.38 181 LYS A C 1
ATOM 1466 O O . LYS A 1 181 ? -30.146 -3.758 40.808 1.00 91.38 181 LYS A O 1
ATOM 1471 N N . ILE A 1 182 ? -32.337 -3.922 40.331 1.00 90.50 182 ILE A N 1
ATOM 1472 C CA . ILE A 1 182 ? -32.158 -4.442 38.967 1.00 90.50 182 ILE A CA 1
ATOM 1473 C C . ILE A 1 182 ? -31.444 -3.410 38.088 1.00 90.50 182 ILE A C 1
ATOM 1475 O O . ILE A 1 182 ? -30.449 -3.738 37.438 1.00 90.50 182 ILE A O 1
ATOM 1479 N N . VAL A 1 183 ? -31.917 -2.163 38.100 1.00 89.38 183 VAL A N 1
ATOM 1480 C CA . VAL A 1 183 ? -31.332 -1.068 37.318 1.00 89.38 183 VAL A CA 1
ATOM 1481 C C . VAL A 1 183 ? -29.911 -0.754 37.789 1.00 89.38 183 VAL A C 1
ATOM 1483 O O . VAL A 1 183 ? -29.010 -0.662 36.958 1.00 89.38 183 VAL A O 1
ATOM 1486 N N . GLN A 1 184 ? -29.665 -0.683 39.101 1.00 90.31 184 GLN A N 1
ATOM 1487 C CA . GLN A 1 184 ? -28.315 -0.515 39.657 1.00 90.31 184 GLN A CA 1
ATOM 1488 C C . GLN A 1 184 ? -27.367 -1.637 39.234 1.00 90.31 184 GLN A C 1
ATOM 1490 O O . GLN A 1 184 ? -26.248 -1.358 38.812 1.00 90.31 184 GLN A O 1
ATOM 1495 N N . GLY A 1 185 ? -27.807 -2.897 39.293 1.00 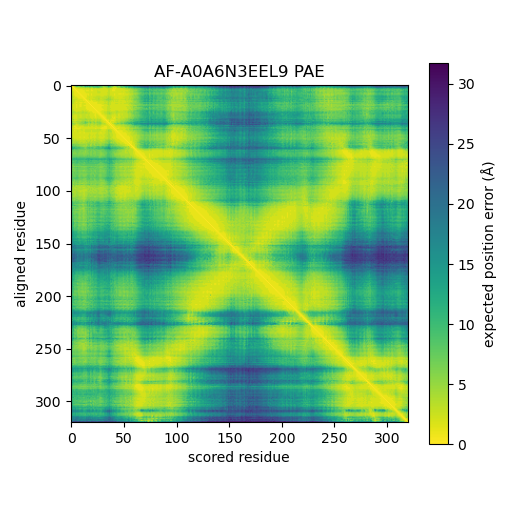91.56 185 GLY A N 1
ATOM 1496 C CA . GLY A 1 185 ? -27.001 -4.033 38.845 1.00 91.56 185 GLY A CA 1
ATOM 1497 C C . GLY A 1 185 ? -26.667 -3.968 37.351 1.00 91.56 185 GLY A C 1
ATOM 1498 O O . GLY A 1 185 ? -25.546 -4.281 36.952 1.00 91.56 185 GLY A O 1
ATOM 1499 N N . ALA A 1 186 ? -27.608 -3.515 36.519 1.00 90.19 186 ALA A N 1
ATOM 1500 C CA . ALA A 1 186 ? -27.377 -3.319 35.090 1.00 90.19 186 ALA A CA 1
ATOM 1501 C C . ALA A 1 186 ? -26.397 -2.166 34.805 1.00 90.19 186 ALA A C 1
ATOM 1503 O O . ALA A 1 186 ? -25.543 -2.300 33.930 1.00 90.19 186 ALA A O 1
ATOM 1504 N N . LEU A 1 187 ? -26.480 -1.067 35.561 1.00 89.75 187 LEU A N 1
ATOM 1505 C CA . LEU A 1 187 ? -25.541 0.056 35.474 1.00 89.75 187 LEU A CA 1
ATOM 1506 C C . LEU A 1 187 ? -24.134 -0.329 35.950 1.00 89.75 187 LEU A C 1
ATOM 1508 O O . LEU A 1 187 ? -23.157 0.031 35.302 1.00 89.75 187 LEU A O 1
ATOM 1512 N N . TYR A 1 188 ? -24.024 -1.109 37.028 1.00 91.62 188 TYR A N 1
ATOM 1513 C CA . TYR A 1 188 ? -22.741 -1.640 37.492 1.00 91.62 188 TYR A CA 1
ATOM 1514 C C . TYR A 1 188 ? -22.091 -2.532 36.429 1.00 91.62 188 TYR A C 1
ATOM 1516 O O . TYR A 1 188 ? -20.930 -2.340 36.077 1.00 91.62 188 TYR A O 1
ATOM 1524 N N . TRP A 1 189 ? -22.865 -3.455 35.849 1.00 92.75 189 TRP A N 1
ATOM 1525 C CA . TRP A 1 189 ? -22.401 -4.274 34.730 1.00 92.75 189 TRP A CA 1
ATOM 1526 C C . TRP A 1 189 ? -21.950 -3.419 33.538 1.00 92.75 189 TRP A C 1
ATOM 1528 O O . TRP A 1 189 ? -20.930 -3.723 32.925 1.00 92.75 189 TRP A O 1
ATOM 1538 N N . LEU A 1 190 ? -22.688 -2.355 33.202 1.00 91.62 190 LEU A N 1
ATOM 1539 C CA . LEU A 1 190 ? -22.332 -1.454 32.105 1.00 91.62 190 LEU A CA 1
ATOM 1540 C C . LEU A 1 190 ? -20.957 -0.810 32.329 1.00 91.62 190 LEU A C 1
ATOM 1542 O O . LEU A 1 190 ? -20.147 -0.799 31.403 1.00 91.62 190 LEU A O 1
ATOM 1546 N N . GLU A 1 191 ? -20.686 -0.298 33.531 1.00 91.88 191 GLU A N 1
ATOM 1547 C CA . GLU A 1 191 ? -19.381 0.292 33.854 1.00 91.88 191 GLU A CA 1
ATOM 1548 C C . GLU A 1 191 ? -18.262 -0.762 33.841 1.00 91.88 191 GLU A C 1
ATOM 1550 O O . GLU A 1 191 ? -17.234 -0.533 33.207 1.00 91.88 191 GLU A O 1
ATOM 1555 N N . GLU A 1 192 ? -18.491 -1.961 34.388 1.00 94.88 192 GLU A N 1
ATOM 1556 C CA . GLU A 1 192 ? -17.512 -3.062 34.342 1.00 94.88 192 GLU A CA 1
ATOM 1557 C C . GLU A 1 192 ? -17.164 -3.467 32.894 1.00 94.88 192 GLU A C 1
ATOM 1559 O O . GLU A 1 192 ? -16.005 -3.697 32.541 1.00 94.88 192 GLU A O 1
ATOM 1564 N N . GLN A 1 193 ? -18.162 -3.555 32.008 1.00 94.75 193 GLN A N 1
ATOM 1565 C CA . GLN A 1 193 ? -17.916 -3.867 30.597 1.00 94.75 193 GLN A CA 1
ATOM 1566 C C . GLN A 1 193 ? -17.223 -2.719 29.862 1.00 94.75 193 GLN A C 1
ATOM 1568 O O . GLN A 1 193 ? -16.386 -2.961 28.992 1.00 94.75 193 GLN A O 1
ATOM 1573 N N . LYS A 1 194 ? -17.545 -1.470 30.202 1.00 94.88 194 LYS A N 1
ATOM 1574 C CA . LYS A 1 194 ? -16.890 -0.292 29.635 1.00 94.88 194 LYS A CA 1
ATOM 1575 C C . LYS A 1 194 ? -15.407 -0.262 30.001 1.00 94.88 194 LYS A C 1
ATOM 1577 O O . LYS A 1 194 ? -14.597 -0.034 29.106 1.00 94.88 194 LYS A O 1
ATOM 1582 N N . GLU A 1 195 ? -15.041 -0.566 31.245 1.00 94.56 195 GLU A N 1
ATOM 1583 C CA . GLU A 1 195 ? -13.637 -0.713 31.660 1.00 94.56 195 GLU A CA 1
ATOM 1584 C C . GLU A 1 195 ? -12.917 -1.795 30.845 1.00 94.56 195 GLU A C 1
ATOM 1586 O O . GLU A 1 195 ? -11.884 -1.515 30.237 1.00 94.56 195 GLU A O 1
ATOM 1591 N N . LYS A 1 196 ? -13.520 -2.982 30.686 1.00 94.25 196 LYS A N 1
ATOM 1592 C CA . LYS A 1 196 ? -12.955 -4.061 29.849 1.00 94.25 196 LYS A CA 1
ATOM 1593 C C . LYS A 1 196 ? -12.749 -3.644 28.390 1.00 94.25 196 LYS A C 1
ATOM 1595 O O . LYS A 1 196 ? -11.760 -4.032 27.763 1.00 94.25 196 LYS A O 1
ATOM 1600 N N . ILE A 1 197 ? -13.670 -2.861 27.820 1.00 94.31 197 ILE A N 1
ATOM 1601 C CA . ILE A 1 197 ? -13.520 -2.315 26.462 1.00 94.31 197 ILE A CA 1
ATOM 1602 C C . ILE A 1 197 ? -12.335 -1.340 26.410 1.00 94.31 197 ILE A C 1
ATOM 1604 O O . ILE A 1 197 ? -11.507 -1.452 25.501 1.00 94.31 197 ILE A O 1
ATOM 1608 N N . LEU A 1 198 ? -12.238 -0.418 27.374 1.00 93.69 198 LEU A N 1
ATOM 1609 C CA . LEU A 1 198 ? -11.158 0.571 27.457 1.00 93.69 198 LEU A CA 1
ATOM 1610 C C . LEU A 1 198 ? -9.781 -0.097 27.590 1.00 93.69 198 LEU A C 1
ATOM 1612 O O . LEU A 1 198 ? -8.853 0.305 26.889 1.00 93.69 198 LEU A O 1
ATOM 1616 N N . GLU A 1 199 ? -9.661 -1.138 28.418 1.00 91.81 199 GLU A N 1
ATOM 1617 C CA . GLU A 1 199 ? -8.437 -1.935 28.584 1.00 91.81 199 GLU A CA 1
ATOM 1618 C C . GLU A 1 199 ? -8.060 -2.680 27.302 1.00 91.81 199 GLU A C 1
ATOM 1620 O O . GLU A 1 199 ? -6.918 -2.624 26.844 1.00 91.81 199 GLU A O 1
ATOM 1625 N N . ARG A 1 200 ? -9.028 -3.338 26.653 1.00 91.62 200 ARG A N 1
ATOM 1626 C CA . ARG A 1 200 ? -8.783 -4.088 25.412 1.00 91.62 200 ARG A CA 1
ATOM 1627 C C . ARG A 1 200 ? -8.274 -3.187 24.279 1.00 91.62 200 ARG A C 1
ATOM 1629 O O . ARG A 1 200 ? -7.497 -3.650 23.435 1.00 91.62 200 ARG A O 1
ATOM 1636 N N . TYR A 1 201 ? -8.712 -1.927 24.255 1.00 91.88 201 TYR A N 1
ATOM 1637 C CA . TYR A 1 201 ? -8.245 -0.887 23.332 1.00 91.88 201 TYR A CA 1
ATOM 1638 C C . TYR A 1 201 ? -7.099 -0.024 23.881 1.00 91.88 201 TYR A C 1
ATOM 1640 O O . TYR A 1 201 ? -6.655 0.878 23.175 1.00 91.88 201 TYR A O 1
ATOM 1648 N N . ALA A 1 202 ? -6.599 -0.317 25.086 1.00 91.88 202 ALA A N 1
ATOM 1649 C CA . ALA A 1 202 ? -5.520 0.404 25.759 1.00 91.88 202 ALA A CA 1
ATOM 1650 C C . ALA A 1 202 ? -5.696 1.936 25.745 1.00 91.88 202 ALA A C 1
ATOM 1652 O O . ALA A 1 202 ? -4.765 2.691 25.469 1.00 91.88 202 ALA A O 1
ATOM 1653 N N . MET A 1 203 ? -6.913 2.422 26.012 1.00 92.19 203 MET A N 1
ATOM 1654 C CA . MET A 1 203 ? -7.257 3.835 25.797 1.00 92.19 203 MET A CA 1
ATOM 1655 C C . MET A 1 203 ? -6.445 4.825 26.647 1.00 92.19 203 MET A C 1
ATOM 1657 O O . MET A 1 203 ? -6.268 5.975 26.235 1.00 92.19 203 MET A O 1
ATOM 1661 N N . SER A 1 204 ? -5.920 4.398 27.798 1.00 89.81 204 SER A N 1
ATOM 1662 C CA . SER A 1 204 ? -4.981 5.184 28.610 1.00 89.81 204 SER A CA 1
ATOM 1663 C C . SER A 1 204 ? -3.677 5.457 27.852 1.00 89.81 204 SER A C 1
ATOM 1665 O O . SER A 1 204 ? -3.248 6.607 27.744 1.00 89.81 204 SER A O 1
ATOM 1667 N N . GLU A 1 205 ? -3.096 4.417 27.258 1.00 90.62 205 GLU A N 1
ATOM 1668 C CA . GLU A 1 205 ? -1.879 4.484 26.449 1.00 90.62 205 GLU A CA 1
ATOM 1669 C C . GLU A 1 205 ? -2.126 5.298 25.173 1.00 90.62 205 GLU A C 1
ATOM 1671 O O . GLU A 1 205 ? -1.314 6.150 24.821 1.00 90.62 205 GLU A O 1
ATOM 1676 N N . ILE A 1 206 ? -3.270 5.095 24.501 1.00 91.19 206 ILE A N 1
ATOM 1677 C CA . ILE A 1 206 ? -3.652 5.855 23.295 1.00 91.19 206 ILE A CA 1
ATOM 1678 C C . ILE A 1 206 ? -3.734 7.349 23.605 1.00 91.19 206 ILE A C 1
ATOM 1680 O O . ILE A 1 206 ? -3.225 8.179 22.853 1.00 91.19 206 ILE A O 1
ATOM 1684 N N . SER A 1 207 ? -4.341 7.699 24.740 1.00 89.75 207 SER A N 1
ATOM 1685 C CA . SER A 1 207 ? -4.455 9.089 25.180 1.00 89.75 207 SER A CA 1
ATOM 1686 C C . SER A 1 207 ? -3.087 9.697 25.502 1.00 89.75 207 SER A C 1
ATOM 1688 O O . SER A 1 207 ? -2.852 10.867 25.200 1.00 89.75 207 SER A O 1
ATOM 1690 N N . ALA A 1 208 ? -2.171 8.920 26.088 1.00 90.06 208 ALA A N 1
ATOM 1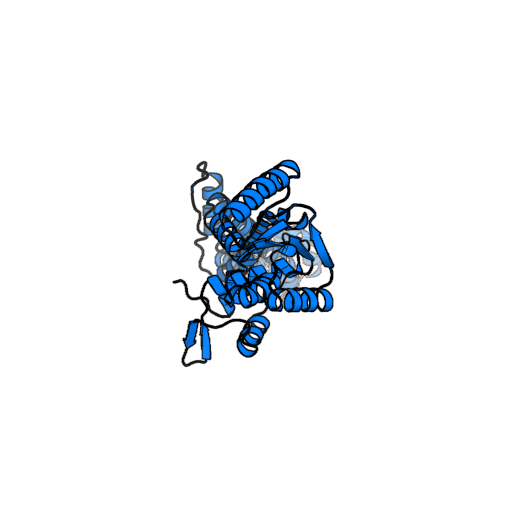691 C CA . ALA A 1 208 ? -0.803 9.359 26.357 1.00 90.06 208 ALA A CA 1
ATOM 1692 C C . ALA A 1 208 ? -0.016 9.593 25.058 1.00 90.06 208 ALA A C 1
ATOM 1694 O O . ALA A 1 208 ? 0.570 10.664 24.890 1.00 90.06 208 ALA A O 1
ATOM 1695 N N . LEU A 1 209 ? -0.076 8.651 24.111 1.00 90.94 209 LEU A N 1
ATOM 1696 C CA . LEU A 1 209 ? 0.568 8.786 22.805 1.00 90.94 209 LEU A CA 1
ATOM 1697 C C . LEU A 1 209 ? -0.001 9.976 22.023 1.00 90.94 209 LEU A C 1
ATOM 1699 O O . LEU A 1 209 ? 0.757 10.773 21.483 1.00 90.94 209 LEU A O 1
ATOM 1703 N N . SER A 1 210 ? -1.323 10.165 22.016 1.00 90.62 210 SER A N 1
ATOM 1704 C CA . SER A 1 210 ? -1.952 11.321 21.364 1.00 90.62 210 SER A CA 1
ATOM 1705 C C . SER A 1 210 ? -1.450 12.652 21.934 1.00 90.62 210 SER A C 1
ATOM 1707 O O . SER A 1 210 ? -1.224 13.595 21.175 1.00 90.62 210 SER A O 1
ATOM 1709 N N . LYS A 1 211 ? -1.237 12.738 23.255 1.00 90.12 211 LYS A N 1
ATOM 1710 C CA . LYS A 1 211 ? -0.653 13.928 23.893 1.00 90.12 211 LYS A CA 1
ATOM 1711 C C . LYS A 1 211 ? 0.803 14.129 23.475 1.00 90.12 211 LYS A C 1
ATOM 1713 O O . LYS A 1 211 ? 1.164 15.242 23.099 1.00 90.12 211 LYS A O 1
ATOM 1718 N N . GLN A 1 212 ? 1.613 13.069 23.470 1.00 89.25 212 GLN A N 1
ATOM 1719 C CA . GLN A 1 212 ? 3.006 13.122 23.005 1.00 89.25 212 GLN A CA 1
ATOM 1720 C C . GLN A 1 212 ? 3.102 13.597 21.548 1.00 89.25 212 GLN A C 1
ATOM 1722 O O . GLN A 1 212 ? 3.841 14.537 21.254 1.00 89.25 212 GLN A O 1
ATOM 1727 N N . LEU A 1 213 ? 2.284 13.024 20.660 1.00 88.62 213 LEU A N 1
ATOM 1728 C CA . LEU A 1 213 ? 2.203 13.401 19.247 1.00 88.62 213 LEU A CA 1
ATOM 1729 C C . LEU A 1 213 ? 1.797 14.866 19.060 1.00 88.62 213 LEU A C 1
ATOM 1731 O O . LEU A 1 213 ? 2.280 15.511 18.135 1.00 88.62 213 LEU A O 1
ATOM 1735 N N . SER A 1 214 ? 0.928 15.409 19.916 1.00 84.88 214 SER A N 1
ATOM 1736 C CA . SER A 1 214 ? 0.537 16.826 19.860 1.00 84.88 214 SER A CA 1
ATOM 1737 C C . SER A 1 214 ? 1.602 17.780 20.418 1.00 84.88 214 SER A C 1
ATOM 1739 O O . SER A 1 214 ? 1.689 18.925 19.983 1.00 84.88 214 SER A O 1
ATOM 1741 N N . ALA A 1 215 ? 2.427 17.312 21.359 1.00 86.81 215 ALA A N 1
ATOM 1742 C CA . ALA A 1 215 ? 3.443 18.120 22.027 1.00 86.81 215 ALA A CA 1
ATOM 1743 C C . ALA A 1 215 ? 4.768 18.195 21.250 1.00 86.81 215 ALA A C 1
ATOM 1745 O O . ALA A 1 215 ? 5.497 19.179 21.388 1.00 86.81 215 ALA A O 1
ATOM 1746 N N . SER A 1 216 ? 5.086 17.186 20.431 1.00 81.31 216 SER A N 1
ATOM 1747 C CA . SER A 1 216 ? 6.305 17.202 19.618 1.00 81.31 216 SER A CA 1
ATOM 1748 C C . SER A 1 216 ? 6.248 18.288 18.540 1.00 81.31 216 SER A C 1
ATOM 1750 O O . SER A 1 216 ? 5.345 18.336 17.697 1.00 81.31 216 SER A O 1
ATOM 1752 N N . LYS A 1 217 ? 7.252 19.167 18.554 1.00 79.44 217 LYS A N 1
ATOM 1753 C CA . LYS A 1 217 ? 7.458 20.215 17.543 1.00 79.44 217 LYS A CA 1
ATOM 1754 C C . LYS A 1 217 ? 8.560 19.864 16.544 1.00 79.44 217 LYS A C 1
ATOM 1756 O O . LYS A 1 217 ? 8.719 20.584 15.564 1.00 79.44 217 LYS A O 1
ATOM 1761 N N . ASN A 1 218 ? 9.311 18.790 16.785 1.00 81.50 218 ASN A N 1
ATOM 1762 C CA . ASN A 1 218 ? 10.418 18.395 15.929 1.00 81.50 218 ASN A CA 1
ATOM 1763 C C . ASN A 1 218 ? 9.910 17.474 14.803 1.00 81.50 218 ASN A C 1
ATOM 1765 O O . ASN A 1 218 ? 9.357 16.411 15.088 1.00 81.50 218 ASN A O 1
ATOM 1769 N N . PRO A 1 219 ? 10.069 17.855 13.524 1.00 72.19 219 PRO A N 1
ATOM 1770 C CA . PRO A 1 219 ? 9.645 17.023 12.400 1.00 72.19 219 PRO A CA 1
ATOM 1771 C C . PRO A 1 219 ? 10.482 15.744 12.225 1.00 72.19 219 PRO A C 1
ATOM 1773 O O . PRO A 1 219 ? 10.032 14.848 11.520 1.00 72.19 219 PRO A O 1
ATOM 1776 N N . GLY A 1 220 ? 11.665 15.650 12.847 1.00 79.62 220 GLY A N 1
ATOM 1777 C CA . GLY A 1 220 ? 12.530 14.464 12.797 1.00 79.62 220 GLY A CA 1
ATOM 1778 C C . GLY A 1 220 ? 12.252 13.405 13.870 1.00 79.62 220 GLY A C 1
ATOM 1779 O O . GLY A 1 220 ? 12.958 12.403 13.920 1.00 79.62 220 GLY A O 1
ATOM 1780 N N . ASP A 1 221 ? 11.267 13.616 14.746 1.00 83.00 221 ASP A N 1
ATOM 1781 C CA . ASP A 1 221 ? 10.932 12.641 15.785 1.00 83.00 221 ASP A CA 1
ATOM 1782 C C . ASP A 1 221 ? 10.202 11.439 15.167 1.00 83.00 221 ASP A C 1
ATOM 1784 O O . ASP A 1 221 ? 9.079 11.569 14.671 1.00 83.00 221 ASP A O 1
ATOM 1788 N N . HIS A 1 222 ? 10.818 10.258 15.236 1.00 81.81 222 HIS A N 1
ATOM 1789 C CA . HIS A 1 222 ? 10.149 9.007 14.894 1.00 81.81 222 HIS A CA 1
ATOM 1790 C C . HIS A 1 222 ? 9.246 8.556 16.041 1.00 81.81 222 HIS A C 1
ATOM 1792 O O . HIS A 1 222 ? 9.647 8.532 17.207 1.00 81.81 222 HIS A O 1
ATOM 1798 N N . PHE A 1 223 ? 8.024 8.163 15.692 1.00 81.00 223 PHE A N 1
ATOM 1799 C CA . PHE A 1 223 ? 7.057 7.618 16.633 1.00 81.00 223 PHE A CA 1
ATOM 1800 C C . PHE A 1 223 ? 6.770 6.172 16.275 1.00 81.00 223 PHE A C 1
ATOM 1802 O O . PHE A 1 223 ? 6.297 5.870 15.182 1.00 81.00 223 PHE A O 1
ATOM 1809 N N . GLU A 1 224 ? 6.997 5.282 17.230 1.00 77.31 224 GLU A N 1
ATOM 1810 C CA . GLU A 1 224 ? 6.495 3.921 17.142 1.00 77.31 224 GLU A CA 1
ATOM 1811 C C . GLU A 1 224 ? 5.186 3.802 17.905 1.00 77.31 224 GLU A C 1
ATOM 1813 O O . GLU A 1 224 ? 4.993 4.429 18.945 1.00 77.31 224 GLU A O 1
ATOM 1818 N N . PHE A 1 225 ? 4.284 2.967 17.396 1.00 78.25 225 PHE A N 1
ATOM 1819 C CA . PHE A 1 225 ? 3.036 2.656 18.072 1.00 78.25 225 PHE A CA 1
ATOM 1820 C C . PHE A 1 225 ? 3.285 1.547 19.113 1.00 78.25 225 PHE A C 1
ATOM 1822 O O . PHE A 1 225 ? 3.458 0.388 18.723 1.00 78.25 225 PHE A O 1
ATOM 1829 N N . PRO A 1 226 ? 3.319 1.848 20.426 1.00 76.12 226 PRO A N 1
ATOM 1830 C CA . PRO A 1 226 ? 3.897 0.934 21.409 1.00 76.12 226 PRO A CA 1
ATOM 1831 C C . PRO A 1 226 ? 2.951 -0.198 21.828 1.00 76.12 226 PRO A C 1
ATOM 1833 O O . PRO A 1 226 ? 3.412 -1.231 22.311 1.00 76.12 226 PRO A O 1
ATOM 1836 N N . MET A 1 227 ? 1.634 -0.042 21.659 1.00 81.19 227 MET A N 1
ATOM 1837 C CA . MET A 1 227 ? 0.643 -0.900 22.316 1.00 81.19 227 MET A CA 1
ATOM 1838 C C . MET A 1 227 ? 0.561 -2.305 21.706 1.00 81.19 227 MET A C 1
ATOM 1840 O O . MET A 1 227 ? 0.421 -2.490 20.495 1.00 81.19 227 MET A O 1
ATOM 1844 N N . GLN A 1 228 ? 0.583 -3.323 22.573 1.00 76.69 228 GLN A N 1
ATOM 1845 C CA . GLN A 1 228 ? 0.796 -4.720 22.175 1.00 76.69 228 GLN A CA 1
ATOM 1846 C C . GLN A 1 228 ? -0.434 -5.634 22.313 1.00 76.69 228 GLN A C 1
ATOM 1848 O O . GLN A 1 228 ? -0.309 -6.845 22.090 1.00 76.69 228 GLN A O 1
ATOM 1853 N N . THR A 1 229 ? -1.620 -5.115 22.662 1.00 81.88 229 THR A N 1
ATOM 1854 C CA . THR A 1 229 ? -2.809 -5.974 22.817 1.00 81.88 229 THR A CA 1
ATOM 1855 C C . THR A 1 229 ? -3.149 -6.677 21.498 1.00 81.88 229 THR A C 1
ATOM 1857 O O . THR A 1 229 ? -2.934 -6.142 20.408 1.00 81.88 229 THR A O 1
ATOM 1860 N N . LYS A 1 230 ? -3.701 -7.898 21.560 1.00 85.12 230 LYS A N 1
ATOM 1861 C CA . LYS A 1 230 ? -4.036 -8.686 20.355 1.00 85.12 230 LYS A CA 1
ATOM 1862 C C . LYS A 1 230 ? -4.974 -7.925 19.407 1.00 85.12 230 LYS A C 1
ATOM 1864 O O . LYS A 1 230 ? -4.809 -7.987 18.188 1.00 85.12 230 LYS A O 1
ATOM 1869 N N . THR A 1 231 ? -5.945 -7.201 19.964 1.00 84.88 231 THR A N 1
ATOM 1870 C CA . THR A 1 231 ? -6.891 -6.370 19.208 1.00 84.88 231 THR A CA 1
ATOM 1871 C C . THR A 1 231 ? -6.170 -5.239 18.487 1.00 84.88 231 THR A C 1
ATOM 1873 O O . THR A 1 231 ? -6.352 -5.072 17.281 1.00 84.88 231 THR A O 1
ATOM 1876 N N . ILE A 1 232 ? -5.310 -4.508 19.197 1.00 87.00 232 ILE A N 1
ATOM 1877 C CA . ILE A 1 232 ? -4.558 -3.390 18.633 1.00 87.00 232 ILE A CA 1
ATOM 1878 C C . ILE A 1 232 ? -3.569 -3.878 17.580 1.00 87.00 232 ILE A C 1
ATOM 1880 O O . ILE A 1 232 ? -3.592 -3.360 16.470 1.00 87.00 232 ILE A O 1
ATOM 1884 N N . LYS A 1 233 ? -2.786 -4.930 17.852 1.00 84.81 233 LYS A N 1
ATOM 1885 C CA . LYS A 1 233 ? -1.861 -5.533 16.875 1.00 84.81 233 LYS A CA 1
ATOM 1886 C C . LYS A 1 233 ? -2.548 -5.857 15.555 1.00 84.81 233 LYS A C 1
ATOM 1888 O O . LYS A 1 233 ? -2.003 -5.594 14.487 1.00 84.81 233 LYS A O 1
ATOM 1893 N N . ASN A 1 234 ? -3.759 -6.407 15.613 1.00 82.94 234 ASN A N 1
ATOM 1894 C CA . ASN A 1 234 ? -4.531 -6.708 14.412 1.00 82.94 234 ASN A CA 1
ATOM 1895 C C . ASN A 1 234 ? -4.988 -5.449 13.665 1.00 82.94 234 ASN A C 1
ATOM 1897 O O . ASN A 1 234 ? -4.974 -5.455 12.434 1.00 82.94 234 ASN A O 1
ATOM 1901 N N . ILE A 1 235 ? -5.379 -4.392 14.386 1.00 86.94 235 ILE A N 1
ATOM 1902 C CA . ILE A 1 235 ? -5.725 -3.094 13.793 1.00 86.94 235 ILE A CA 1
ATOM 1903 C C . ILE A 1 235 ? -4.479 -2.483 13.157 1.00 86.94 235 ILE A C 1
ATOM 1905 O O . ILE A 1 235 ? -4.462 -2.323 11.943 1.00 86.94 235 ILE A O 1
ATOM 1909 N N . VAL A 1 236 ? -3.423 -2.244 13.937 1.00 85.94 236 VAL A N 1
ATOM 1910 C CA . VAL A 1 236 ? -2.153 -1.664 13.477 1.00 85.94 236 VAL A CA 1
ATOM 1911 C C . VAL A 1 236 ? -1.648 -2.395 12.243 1.00 85.94 236 VAL A C 1
ATOM 1913 O O . VAL A 1 236 ? -1.380 -1.757 11.236 1.00 85.94 236 VAL A O 1
ATOM 1916 N N . ARG A 1 237 ? -1.615 -3.732 12.256 1.00 79.00 237 ARG A N 1
ATOM 1917 C CA . ARG A 1 237 ? -1.173 -4.524 11.102 1.00 79.00 237 ARG A CA 1
ATOM 1918 C C . ARG A 1 237 ? -2.000 -4.255 9.842 1.00 79.00 237 ARG A C 1
ATOM 1920 O O . ARG A 1 237 ? -1.419 -4.106 8.775 1.00 79.00 237 ARG A O 1
ATOM 1927 N N . LYS A 1 238 ? -3.333 -4.208 9.945 1.00 81.00 238 LYS A N 1
ATOM 1928 C CA . LYS A 1 238 ? -4.224 -3.962 8.795 1.00 81.00 238 LYS A CA 1
ATOM 1929 C C . LYS A 1 238 ? -4.095 -2.529 8.267 1.00 81.00 238 LYS A C 1
ATOM 1931 O O . LYS A 1 238 ? -4.117 -2.303 7.060 1.00 81.00 238 LYS A O 1
ATOM 1936 N N . GLU A 1 239 ? -3.976 -1.572 9.177 1.00 86.06 239 GLU A N 1
ATOM 1937 C CA . GLU A 1 239 ? -3.903 -0.153 8.840 1.00 86.06 239 GLU A CA 1
ATOM 1938 C C . GLU A 1 239 ? -2.535 0.244 8.294 1.00 86.06 239 GLU A C 1
ATOM 1940 O O . GLU A 1 239 ? -2.481 0.976 7.315 1.00 86.06 239 GLU A O 1
ATOM 1945 N N . LYS A 1 240 ? -1.447 -0.294 8.863 1.00 81.56 240 LYS A N 1
ATOM 1946 C CA . LYS A 1 240 ? -0.069 -0.058 8.410 1.00 81.56 240 LYS A CA 1
ATOM 1947 C C . LYS A 1 240 ? 0.042 -0.368 6.925 1.00 81.56 240 LYS A C 1
ATOM 1949 O O . LYS A 1 240 ? 0.471 0.472 6.149 1.00 81.56 240 LYS A O 1
ATOM 1954 N N . GLN A 1 241 ? -0.467 -1.531 6.526 1.00 72.69 241 GLN A N 1
ATOM 1955 C CA . GLN A 1 241 ? -0.503 -1.961 5.129 1.00 72.69 241 GLN A CA 1
ATOM 1956 C C . GLN A 1 241 ? -1.201 -0.935 4.231 1.00 72.69 241 GLN A C 1
ATOM 1958 O O . GLN A 1 241 ? -0.609 -0.456 3.273 1.00 72.69 241 GLN A O 1
ATOM 1963 N N . SER A 1 242 ? -2.442 -0.566 4.555 1.00 78.38 242 SER A N 1
ATOM 1964 C CA . SER A 1 242 ? -3.235 0.347 3.715 1.00 78.38 242 SER A CA 1
ATOM 1965 C C . SER A 1 242 ? -2.601 1.740 3.638 1.00 78.38 242 SER A C 1
ATOM 1967 O O . SER A 1 242 ? -2.521 2.327 2.565 1.00 78.38 242 SER A O 1
ATOM 1969 N N . PHE A 1 243 ? -2.081 2.232 4.763 1.00 82.75 243 PHE A N 1
ATOM 1970 C CA . PHE A 1 243 ? -1.458 3.546 4.857 1.00 82.75 243 PHE A CA 1
ATOM 1971 C C . PHE A 1 243 ? -0.164 3.643 4.036 1.00 82.75 243 PHE A C 1
ATOM 1973 O O . PHE A 1 243 ? 0.031 4.629 3.322 1.00 82.75 243 PHE A O 1
ATOM 1980 N N . TYR A 1 244 ? 0.698 2.618 4.076 1.00 79.00 244 TYR A N 1
ATOM 1981 C CA . TYR A 1 244 ? 1.894 2.579 3.226 1.00 79.00 244 TYR A CA 1
ATOM 1982 C C . TYR A 1 244 ? 1.539 2.464 1.745 1.00 79.00 244 TYR A C 1
ATOM 1984 O O . TYR A 1 244 ? 2.108 3.211 0.954 1.00 79.00 244 TYR A O 1
ATOM 1992 N N . ALA A 1 245 ? 0.574 1.615 1.371 1.00 77.44 245 ALA A N 1
ATOM 1993 C CA . ALA A 1 245 ? 0.114 1.511 -0.018 1.00 77.44 245 ALA A CA 1
ATOM 1994 C C . ALA A 1 245 ? -0.327 2.858 -0.576 1.00 77.44 245 ALA A C 1
ATOM 1996 O O . ALA A 1 245 ? 0.126 3.266 -1.638 1.00 77.44 245 ALA A O 1
ATOM 1997 N N . GLU A 1 246 ? -1.210 3.548 0.147 1.00 82.94 246 GLU A N 1
ATOM 1998 C CA . GLU A 1 246 ? -1.746 4.839 -0.277 1.00 82.94 246 GLU A CA 1
ATOM 1999 C C . GLU A 1 246 ? -0.644 5.894 -0.383 1.00 82.94 246 GLU A C 1
ATOM 2001 O O . GLU A 1 246 ? -0.676 6.739 -1.274 1.00 82.94 246 GLU A O 1
ATOM 2006 N N . SER A 1 247 ? 0.340 5.847 0.514 1.00 84.81 247 SER A N 1
ATOM 2007 C CA . SER A 1 247 ? 1.455 6.795 0.520 1.00 84.81 247 SER A CA 1
ATOM 2008 C C . SER A 1 247 ? 2.413 6.552 -0.640 1.00 84.81 247 SER A C 1
ATOM 2010 O O . SER A 1 247 ? 2.798 7.500 -1.321 1.00 84.81 247 SER A O 1
ATOM 2012 N N . LEU A 1 248 ? 2.754 5.287 -0.898 1.00 83.75 248 LEU A N 1
ATOM 2013 C CA . LEU A 1 248 ? 3.571 4.888 -2.039 1.00 83.75 248 LEU A CA 1
ATOM 2014 C C . LEU A 1 248 ? 2.862 5.220 -3.356 1.00 83.75 248 LEU A C 1
ATOM 2016 O O . LEU A 1 248 ? 3.475 5.773 -4.263 1.00 83.75 248 LEU A O 1
ATOM 2020 N N . ASP A 1 249 ? 1.559 4.954 -3.438 1.00 82.38 249 ASP A N 1
ATOM 2021 C CA . ASP A 1 249 ? 0.751 5.249 -4.619 1.00 82.38 249 ASP A CA 1
ATOM 2022 C C . ASP A 1 249 ? 0.691 6.748 -4.930 1.00 82.38 249 ASP A C 1
ATOM 2024 O O . ASP A 1 249 ? 0.865 7.143 -6.079 1.00 82.38 249 ASP A O 1
ATOM 2028 N N . LYS A 1 250 ? 0.508 7.587 -3.902 1.00 85.44 250 LYS A N 1
ATOM 2029 C CA . LYS A 1 250 ? 0.570 9.051 -4.031 1.00 85.44 250 LYS A CA 1
ATOM 2030 C C . LYS A 1 250 ? 1.958 9.527 -4.450 1.00 85.44 250 LYS A C 1
ATOM 2032 O O . LYS A 1 250 ? 2.079 10.393 -5.308 1.00 85.44 250 LYS A O 1
ATOM 2037 N N . ALA A 1 251 ? 3.014 8.959 -3.869 1.00 85.12 251 ALA A N 1
ATOM 2038 C CA . ALA A 1 251 ? 4.387 9.322 -4.217 1.00 85.12 251 ALA A CA 1
ATOM 2039 C C . ALA A 1 251 ? 4.744 8.952 -5.669 1.00 85.12 251 ALA A C 1
ATOM 2041 O O . ALA A 1 251 ? 5.569 9.619 -6.291 1.00 85.12 251 ALA A O 1
ATOM 2042 N N . LEU A 1 252 ? 4.098 7.920 -6.213 1.00 86.94 252 LEU A N 1
ATOM 2043 C CA . LEU A 1 252 ? 4.267 7.445 -7.586 1.00 86.94 252 LEU A CA 1
ATOM 2044 C C . LEU A 1 252 ? 3.163 7.936 -8.535 1.00 86.94 252 LEU A C 1
ATOM 2046 O O . LEU A 1 252 ? 3.089 7.484 -9.674 1.00 86.94 252 LEU A O 1
ATOM 2050 N N . GLU A 1 253 ? 2.318 8.877 -8.111 1.00 86.94 253 GLU A N 1
ATOM 2051 C CA . GLU A 1 253 ? 1.167 9.325 -8.898 1.00 86.94 253 GLU A CA 1
ATOM 2052 C C . GLU A 1 253 ? 1.571 9.956 -10.237 1.00 86.94 253 GLU A C 1
ATOM 2054 O O . GLU A 1 253 ? 0.869 9.770 -11.229 1.00 86.94 253 GLU A O 1
ATOM 2059 N N . LYS A 1 254 ? 2.747 10.595 -10.300 1.00 84.25 254 LYS A N 1
ATOM 2060 C CA . LYS A 1 254 ? 3.316 11.133 -11.547 1.00 84.25 254 LYS A CA 1
ATOM 2061 C C . LYS A 1 254 ? 3.493 10.078 -12.642 1.00 84.25 254 LYS A C 1
ATOM 2063 O O . LYS A 1 254 ? 3.447 10.417 -13.815 1.00 84.25 254 LYS A O 1
ATOM 2068 N N . LEU A 1 255 ? 3.620 8.793 -12.295 1.00 87.19 255 LEU A N 1
ATOM 2069 C CA . LEU A 1 255 ? 3.677 7.718 -13.293 1.00 87.19 255 LEU A CA 1
ATOM 2070 C C . LEU A 1 255 ? 2.394 7.624 -14.137 1.00 87.19 255 LEU A C 1
ATOM 2072 O O . LEU A 1 255 ? 2.439 7.089 -15.242 1.00 87.19 255 LEU A O 1
ATOM 2076 N N . LYS A 1 256 ? 1.256 8.147 -13.650 1.00 85.00 256 LYS A N 1
ATOM 2077 C CA . LYS A 1 256 ? -0.005 8.223 -14.411 1.00 85.00 256 LYS A CA 1
ATOM 2078 C C . LYS A 1 256 ? 0.107 9.121 -15.638 1.00 85.00 256 LYS A C 1
ATOM 2080 O O . LYS A 1 256 ? -0.492 8.810 -16.667 1.00 85.00 256 LYS A O 1
ATOM 2085 N N . GLU A 1 257 ? 0.844 10.222 -15.511 1.00 86.81 257 GLU A N 1
ATOM 2086 C CA . GLU A 1 257 ? 1.078 11.195 -16.589 1.00 86.81 257 GLU A CA 1
ATOM 2087 C C . GLU A 1 257 ? 1.934 10.581 -17.704 1.00 86.81 257 GLU A C 1
ATOM 2089 O O . GLU A 1 257 ? 1.853 10.989 -18.859 1.00 86.81 257 GLU A O 1
ATOM 2094 N N . GLY A 1 258 ? 2.662 9.522 -17.361 1.00 88.38 258 GLY A N 1
ATOM 2095 C CA . GLY A 1 258 ? 3.499 8.740 -18.245 1.00 88.38 258 GLY A CA 1
ATOM 2096 C C . GLY A 1 258 ? 4.973 8.923 -17.921 1.00 88.38 258 GLY A C 1
ATOM 2097 O O . GLY A 1 258 ? 5.389 9.901 -17.303 1.00 88.38 258 GLY A O 1
ATOM 2098 N N . TYR A 1 259 ? 5.772 7.935 -18.300 1.00 90.94 259 TYR A N 1
ATOM 2099 C CA . TYR A 1 259 ? 7.218 7.984 -18.130 1.00 90.94 259 TYR A CA 1
ATOM 2100 C C . TYR A 1 259 ? 7.912 7.240 -19.265 1.00 90.94 259 TYR A C 1
ATOM 2102 O O . TYR A 1 259 ? 7.331 6.371 -19.926 1.00 90.94 259 TYR A O 1
ATOM 2110 N N . GLN A 1 260 ? 9.176 7.581 -19.478 1.00 92.62 260 GLN A N 1
ATOM 2111 C CA . GLN A 1 260 ? 10.005 6.983 -20.512 1.00 92.62 260 GLN A CA 1
ATOM 2112 C C . GLN A 1 260 ? 11.230 6.317 -19.892 1.00 92.62 260 GLN A C 1
ATOM 2114 O O . GLN A 1 260 ? 11.787 6.812 -18.914 1.00 92.62 260 GLN A O 1
ATOM 2119 N N . SER A 1 261 ? 11.639 5.178 -20.443 1.00 92.19 261 SER A N 1
ATOM 2120 C CA . SER A 1 261 ? 12.858 4.471 -20.029 1.00 92.19 261 SER A CA 1
ATOM 2121 C C . SER A 1 261 ? 13.839 4.424 -21.186 1.00 92.19 261 SER A C 1
ATOM 2123 O O . SER A 1 261 ? 13.437 4.033 -22.282 1.00 92.19 261 SER A O 1
ATOM 2125 N N . LEU A 1 262 ? 15.110 4.730 -20.949 1.00 93.81 262 LEU A N 1
ATOM 2126 C CA . LEU A 1 262 ? 16.148 4.599 -21.963 1.00 93.81 262 LEU A CA 1
ATOM 2127 C C . LEU A 1 262 ? 16.791 3.207 -21.900 1.00 93.81 262 LEU A C 1
ATOM 2129 O O . LEU A 1 262 ? 17.415 2.832 -20.909 1.00 93.81 262 LEU A O 1
ATOM 2133 N N . ILE A 1 263 ? 16.656 2.442 -22.978 1.00 92.56 263 ILE A N 1
ATOM 2134 C CA . ILE A 1 263 ? 17.248 1.118 -23.161 1.00 92.56 263 ILE A CA 1
ATOM 2135 C C . ILE A 1 263 ? 18.362 1.246 -24.195 1.00 92.56 263 ILE A C 1
ATOM 2137 O O . ILE A 1 263 ? 18.107 1.461 -25.377 1.00 92.56 263 ILE A O 1
ATOM 2141 N N . LYS A 1 264 ? 19.604 1.094 -23.744 1.00 93.38 264 LYS A N 1
ATOM 2142 C CA . LYS A 1 264 ? 20.797 1.163 -24.593 1.00 93.38 264 LYS A CA 1
ATOM 2143 C C . LYS A 1 264 ? 21.158 -0.246 -25.056 1.00 93.38 264 LYS A C 1
ATOM 2145 O O . LYS A 1 264 ? 21.317 -1.126 -24.208 1.00 93.38 264 LYS A O 1
ATOM 2150 N N . ILE A 1 265 ? 21.252 -0.453 -26.366 1.00 93.56 265 ILE A N 1
ATOM 2151 C CA . ILE A 1 265 ? 21.552 -1.742 -26.999 1.00 93.56 265 ILE A CA 1
ATOM 2152 C C . ILE A 1 265 ? 22.801 -1.577 -27.863 1.00 93.56 265 ILE A C 1
ATOM 2154 O O . ILE A 1 265 ? 22.768 -0.935 -28.914 1.00 93.56 265 ILE A O 1
ATOM 2158 N N . ASP A 1 266 ? 23.891 -2.187 -27.407 1.00 92.75 266 ASP A N 1
ATOM 2159 C CA . ASP A 1 266 ? 25.166 -2.202 -28.116 1.00 92.75 266 ASP A CA 1
ATOM 2160 C C . ASP A 1 266 ? 25.119 -3.251 -29.231 1.00 92.75 266 ASP A C 1
ATOM 2162 O O . ASP A 1 266 ? 25.238 -4.455 -28.994 1.00 92.75 266 ASP A O 1
ATOM 2166 N N . CYS A 1 267 ? 24.933 -2.797 -30.463 1.00 90.44 267 CYS A N 1
ATOM 2167 C CA . CYS A 1 267 ? 24.799 -3.653 -31.637 1.00 90.44 267 CYS A CA 1
ATOM 2168 C C . CYS A 1 267 ? 26.102 -4.380 -32.004 1.00 90.44 267 CYS A C 1
ATOM 2170 O O . CYS A 1 267 ? 26.070 -5.283 -32.837 1.00 90.44 267 CYS A O 1
ATOM 2172 N N . SER A 1 268 ? 27.234 -4.036 -3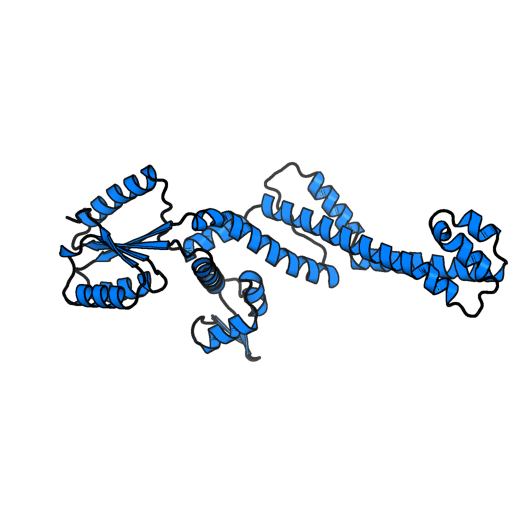1.376 1.00 88.12 268 SER A N 1
ATOM 2173 C CA . SER A 1 268 ? 28.491 -4.777 -31.530 1.00 88.12 268 SER A CA 1
ATOM 2174 C C . SER A 1 268 ? 28.555 -6.054 -30.680 1.00 88.12 268 SER A C 1
ATOM 2176 O O . SER A 1 268 ? 29.414 -6.906 -30.915 1.00 88.12 268 SER A O 1
ATOM 2178 N N . LYS A 1 269 ? 27.647 -6.215 -29.706 1.00 87.75 269 LYS A N 1
ATOM 2179 C CA . LYS A 1 269 ? 27.613 -7.351 -28.776 1.00 87.75 269 LYS A CA 1
ATOM 2180 C C . LYS A 1 269 ? 26.443 -8.284 -29.075 1.00 87.75 269 LYS A C 1
ATOM 2182 O O . LYS A 1 269 ? 25.284 -7.884 -29.040 1.00 87.75 269 LYS A O 1
ATOM 2187 N N . GLU A 1 270 ? 26.745 -9.561 -29.282 1.00 78.25 270 GLU A N 1
ATOM 2188 C CA . GLU A 1 270 ? 25.747 -10.611 -29.545 1.00 78.25 270 GLU A CA 1
ATOM 2189 C C . GLU A 1 270 ? 24.722 -10.765 -28.401 1.00 78.25 270 GLU A C 1
ATOM 2191 O O . GLU A 1 270 ? 23.530 -10.967 -28.636 1.00 78.25 270 GLU A O 1
ATOM 2196 N N . GLU A 1 271 ? 25.157 -10.576 -27.150 1.00 82.31 271 GLU A N 1
ATOM 2197 C CA . GLU A 1 271 ? 24.297 -10.657 -25.959 1.00 82.31 271 GLU A CA 1
ATOM 2198 C C . GLU A 1 271 ? 23.186 -9.588 -25.928 1.00 82.31 271 GLU A C 1
ATOM 2200 O O . GLU A 1 271 ? 22.172 -9.758 -25.243 1.00 82.31 271 GLU A O 1
ATOM 2205 N N . SER A 1 272 ? 23.323 -8.513 -26.709 1.00 84.00 272 SER A N 1
ATOM 2206 C CA . SER A 1 272 ? 22.402 -7.373 -26.704 1.00 84.00 272 SER A CA 1
ATOM 2207 C C . SER A 1 272 ? 20.991 -7.724 -27.197 1.00 84.00 272 SER A C 1
ATOM 2209 O O . SER A 1 272 ? 20.025 -7.023 -26.887 1.00 84.00 272 SER A O 1
ATOM 2211 N N . ILE A 1 273 ? 20.841 -8.847 -27.908 1.00 82.19 273 ILE A N 1
ATOM 2212 C CA . ILE A 1 273 ? 19.545 -9.427 -28.2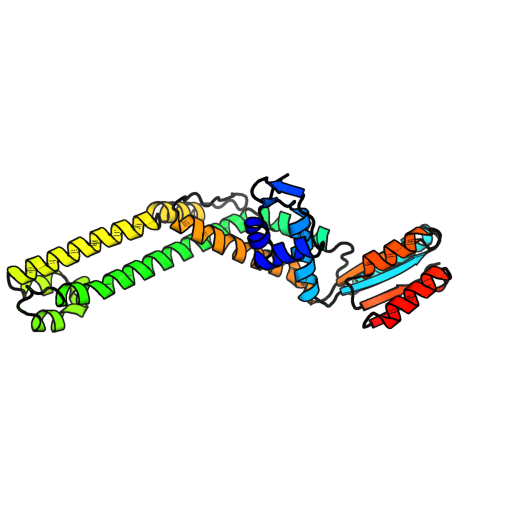93 1.00 82.19 273 ILE A CA 1
ATOM 2213 C C . ILE A 1 273 ? 18.724 -9.827 -27.058 1.00 82.19 273 ILE A C 1
ATOM 2215 O O . ILE A 1 273 ? 17.526 -9.532 -26.975 1.00 82.19 273 ILE A O 1
ATOM 2219 N N . TYR A 1 274 ? 19.363 -10.471 -26.077 1.00 84.31 274 TYR A N 1
ATOM 2220 C CA . TYR A 1 274 ? 18.694 -10.899 -24.848 1.00 84.31 274 TYR A CA 1
ATOM 2221 C C . TYR A 1 274 ? 18.294 -9.698 -23.998 1.00 84.31 274 TYR A C 1
ATOM 2223 O O . TYR A 1 274 ? 17.188 -9.668 -23.456 1.00 84.31 274 TYR A O 1
ATOM 2231 N N . ASP A 1 275 ? 19.156 -8.684 -23.950 1.00 85.50 275 ASP A N 1
ATOM 2232 C CA . ASP A 1 275 ? 18.887 -7.421 -23.273 1.00 85.50 275 ASP A CA 1
ATOM 2233 C C . ASP A 1 275 ? 17.667 -6.708 -23.855 1.00 85.50 275 ASP A C 1
ATOM 2235 O O . ASP A 1 275 ? 16.800 -6.266 -23.096 1.00 85.50 275 ASP A O 1
ATOM 2239 N N . LEU A 1 276 ? 17.553 -6.636 -25.185 1.00 87.75 276 LEU A N 1
ATOM 2240 C CA . LEU A 1 276 ? 16.404 -6.026 -25.850 1.00 87.75 276 LEU A CA 1
ATOM 2241 C C . LEU A 1 276 ? 15.099 -6.745 -25.487 1.00 87.75 276 LEU A C 1
ATOM 2243 O O . LEU A 1 276 ? 14.138 -6.103 -25.052 1.00 87.75 276 LEU A O 1
ATOM 2247 N N . LEU A 1 277 ? 15.061 -8.074 -25.610 1.00 86.19 277 LEU A N 1
ATOM 2248 C CA . LEU A 1 277 ? 13.881 -8.871 -25.263 1.00 86.19 277 LEU A CA 1
ATOM 2249 C C . LEU A 1 277 ? 13.523 -8.739 -23.779 1.00 86.19 277 LEU A C 1
ATOM 2251 O O . LEU A 1 277 ? 12.365 -8.506 -23.427 1.00 86.19 277 LEU A O 1
ATOM 2255 N N . TYR A 1 278 ? 14.516 -8.863 -22.899 1.00 84.00 278 TYR A N 1
ATOM 2256 C CA . TYR A 1 278 ? 14.308 -8.827 -21.458 1.00 84.00 278 TYR A CA 1
ATOM 2257 C C . TYR A 1 278 ? 13.819 -7.455 -20.985 1.00 84.00 278 TYR A C 1
ATOM 2259 O O . TYR A 1 278 ? 12.849 -7.377 -20.226 1.00 84.00 278 TYR A O 1
ATOM 2267 N N . LYS A 1 279 ? 14.448 -6.371 -21.453 1.00 84.44 279 LYS A N 1
ATOM 2268 C CA . LYS A 1 279 ? 14.139 -5.000 -21.018 1.00 84.44 279 LYS A CA 1
ATOM 2269 C C . LYS A 1 279 ? 12.824 -4.475 -21.603 1.00 84.44 279 LYS A C 1
ATOM 2271 O O . LYS A 1 279 ? 12.196 -3.621 -20.988 1.00 84.44 279 LYS A O 1
ATOM 2276 N N . THR A 1 280 ? 12.347 -5.022 -22.724 1.00 84.50 280 THR A N 1
ATOM 2277 C CA . THR A 1 280 ? 11.070 -4.614 -23.351 1.00 84.50 280 THR A CA 1
ATOM 2278 C C . THR A 1 280 ? 9.886 -5.539 -23.037 1.00 84.50 280 THR A C 1
ATOM 2280 O O . THR A 1 280 ? 8.744 -5.248 -23.411 1.00 84.50 280 THR A O 1
ATOM 2283 N N . ARG A 1 281 ? 10.095 -6.658 -22.325 1.00 77.44 281 ARG A N 1
ATOM 2284 C CA . ARG A 1 281 ? 9.068 -7.705 -22.124 1.00 77.44 281 ARG A CA 1
ATOM 2285 C C . ARG A 1 281 ? 7.748 -7.202 -21.530 1.00 77.44 281 ARG A C 1
ATOM 2287 O O . ARG A 1 281 ? 6.691 -7.673 -21.943 1.00 77.44 281 ARG A O 1
ATOM 2294 N N . PHE A 1 282 ? 7.787 -6.214 -20.633 1.00 72.94 282 PHE A N 1
ATOM 2295 C CA . PHE A 1 282 ? 6.600 -5.688 -19.944 1.00 72.94 282 PHE A CA 1
ATOM 2296 C C . PHE A 1 282 ? 6.084 -4.350 -20.483 1.00 72.94 282 PHE A C 1
ATOM 2298 O O . PHE A 1 282 ? 5.134 -3.807 -19.925 1.00 72.94 282 PHE A O 1
ATOM 2305 N N . THR A 1 283 ? 6.663 -3.840 -21.570 1.00 79.62 283 THR A N 1
ATOM 2306 C CA . THR A 1 283 ? 6.262 -2.559 -22.158 1.00 79.62 283 THR A CA 1
ATOM 2307 C C . THR A 1 283 ? 5.393 -2.776 -23.391 1.00 79.62 283 THR A C 1
ATOM 2309 O O . THR A 1 283 ? 5.675 -3.657 -24.209 1.00 79.62 283 THR A O 1
ATOM 2312 N N . GLU A 1 284 ? 4.317 -1.995 -23.512 1.00 82.00 284 GLU A N 1
ATOM 2313 C CA . GLU A 1 284 ? 3.410 -2.034 -24.668 1.00 82.00 284 GLU A CA 1
ATOM 2314 C C . GLU A 1 284 ? 3.809 -1.056 -25.782 1.00 82.00 284 GLU A C 1
ATOM 2316 O O . GLU A 1 284 ? 3.487 -1.316 -26.943 1.00 82.00 284 GLU A O 1
ATOM 2321 N N . GLN A 1 285 ? 4.483 0.045 -25.427 1.00 89.25 285 GLN A N 1
ATOM 2322 C CA . GLN A 1 285 ? 4.917 1.101 -26.343 1.00 89.25 285 GLN A CA 1
ATOM 2323 C C . GLN A 1 285 ? 6.443 1.135 -26.431 1.00 89.25 285 GLN A C 1
ATOM 2325 O O . GLN A 1 285 ? 7.118 1.386 -25.432 1.00 89.25 285 GLN A O 1
ATOM 2330 N N . ILE A 1 286 ? 6.992 0.892 -27.615 1.00 92.31 286 ILE A N 1
ATOM 2331 C CA . ILE A 1 286 ? 8.438 0.894 -27.848 1.00 92.31 286 ILE A CA 1
ATOM 2332 C C . ILE A 1 286 ? 8.746 1.893 -28.957 1.00 92.31 286 ILE A C 1
ATOM 2334 O O . ILE A 1 286 ? 8.094 1.873 -29.997 1.00 92.31 286 ILE A O 1
ATOM 2338 N N . LYS A 1 287 ? 9.748 2.746 -28.753 1.00 94.69 287 LYS A N 1
ATOM 2339 C CA . LYS A 1 287 ? 10.257 3.663 -29.769 1.00 94.69 287 LYS A CA 1
ATOM 2340 C C . LYS A 1 287 ? 11.729 3.381 -30.027 1.00 94.69 287 LYS A C 1
ATOM 2342 O O . LYS A 1 287 ? 12.529 3.443 -29.097 1.00 94.69 287 LYS A O 1
ATOM 2347 N N . PHE A 1 288 ? 12.073 3.064 -31.268 1.00 93.69 288 PHE A N 1
ATOM 2348 C CA . PHE A 1 288 ? 13.437 2.737 -31.673 1.00 93.69 288 PHE A CA 1
ATOM 2349 C C . PHE A 1 288 ? 14.159 3.939 -32.281 1.00 93.69 288 PHE A C 1
ATOM 2351 O O . PHE A 1 288 ? 13.590 4.664 -33.092 1.00 93.69 288 PHE A O 1
ATOM 2358 N N . TYR A 1 289 ? 15.434 4.091 -31.941 1.00 94.12 289 TYR A N 1
ATOM 2359 C CA . TYR A 1 289 ? 16.375 5.043 -32.525 1.00 94.12 289 TYR A CA 1
ATOM 2360 C C . TYR A 1 289 ? 17.633 4.301 -32.988 1.00 94.12 289 TYR A C 1
ATOM 2362 O O . TYR A 1 289 ? 18.016 3.296 -32.386 1.00 94.12 289 TYR A O 1
ATOM 2370 N N . GLY A 1 290 ? 18.270 4.786 -34.057 1.00 90.75 290 GLY A N 1
ATOM 2371 C CA . GLY A 1 290 ? 19.506 4.192 -34.582 1.00 90.75 290 GLY A CA 1
ATOM 2372 C C . GLY A 1 290 ? 19.316 2.855 -35.306 1.00 90.75 290 GLY A C 1
ATOM 2373 O O . GLY A 1 290 ? 20.215 2.025 -35.297 1.00 90.75 290 GLY A O 1
ATO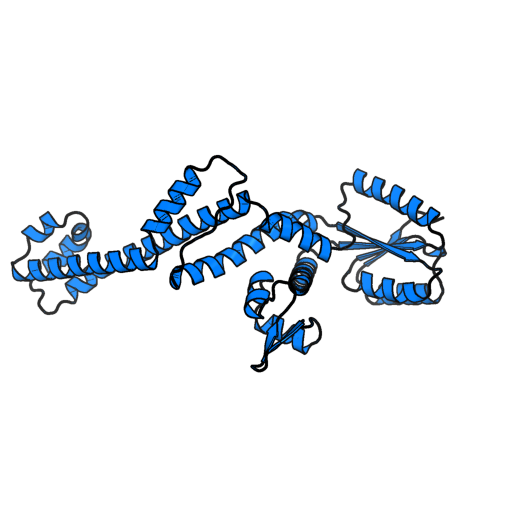M 2374 N N . CYS A 1 291 ? 18.158 2.610 -35.932 1.00 89.25 291 CYS A N 1
ATOM 2375 C CA . CYS A 1 291 ? 17.881 1.338 -36.624 1.00 89.25 291 CYS A CA 1
ATOM 2376 C C . CYS A 1 291 ? 18.871 0.993 -37.744 1.00 89.25 291 CYS A C 1
ATOM 2378 O O . CYS A 1 291 ? 19.053 -0.186 -38.036 1.00 89.25 291 CYS A O 1
ATOM 2380 N N . ASP A 1 292 ? 19.564 1.985 -38.301 1.00 88.50 292 ASP A N 1
ATOM 2381 C CA . ASP A 1 292 ? 20.644 1.780 -39.272 1.00 88.50 292 ASP A CA 1
ATOM 2382 C C . ASP A 1 292 ? 21.832 0.991 -38.687 1.00 88.50 292 ASP A C 1
ATOM 2384 O O . ASP A 1 292 ? 22.555 0.325 -39.424 1.00 88.50 292 ASP A O 1
ATOM 2388 N N . ASN A 1 293 ? 22.001 1.013 -37.360 1.00 87.88 293 ASN A N 1
ATOM 2389 C CA . ASN A 1 293 ? 23.044 0.283 -36.636 1.00 87.88 293 ASN A CA 1
ATOM 2390 C C . ASN A 1 293 ? 22.660 -1.181 -36.343 1.00 87.88 293 ASN A C 1
ATOM 2392 O O . ASN A 1 293 ? 23.486 -1.951 -35.851 1.00 87.88 293 ASN A O 1
ATOM 2396 N N . ALA A 1 294 ? 21.408 -1.579 -36.596 1.00 88.12 294 ALA A N 1
ATOM 2397 C CA . ALA A 1 294 ? 20.896 -2.890 -36.212 1.00 88.12 294 ALA A CA 1
ATOM 2398 C C . ALA A 1 294 ? 21.521 -4.026 -37.039 1.00 88.12 294 ALA A C 1
ATOM 2400 O O . ALA A 1 294 ? 21.504 -4.011 -38.273 1.00 88.12 294 ALA A O 1
ATOM 2401 N N . THR A 1 295 ? 21.978 -5.084 -36.364 1.00 89.50 295 THR A N 1
ATOM 2402 C CA . THR A 1 295 ? 22.366 -6.338 -37.027 1.00 89.50 295 THR A CA 1
ATOM 2403 C C . THR A 1 295 ? 21.149 -7.049 -37.633 1.00 89.50 295 THR A C 1
ATOM 2405 O O . THR A 1 295 ? 19.995 -6.665 -37.410 1.00 89.50 295 THR A O 1
ATOM 2408 N N . LYS A 1 296 ? 21.372 -8.113 -38.417 1.00 89.44 296 LYS A N 1
ATOM 2409 C CA . LYS A 1 296 ? 20.269 -8.902 -38.996 1.00 89.44 296 LYS A CA 1
ATOM 2410 C C . LYS A 1 296 ? 19.404 -9.530 -37.905 1.00 89.44 296 LYS A C 1
ATOM 2412 O O . LYS A 1 296 ? 18.183 -9.461 -37.980 1.00 89.44 296 LYS A O 1
ATOM 2417 N N . GLU A 1 297 ? 20.041 -10.062 -36.875 1.00 89.19 297 GLU A N 1
ATOM 2418 C CA . GLU A 1 297 ? 19.408 -10.712 -35.736 1.00 89.19 297 GLU A CA 1
ATOM 2419 C C . GLU A 1 297 ? 18.603 -9.702 -34.907 1.00 89.19 297 GLU A C 1
ATOM 2421 O O . GLU A 1 297 ? 17.447 -9.952 -34.578 1.00 89.19 297 GLU A O 1
ATOM 2426 N N . ILE A 1 298 ? 19.152 -8.509 -34.637 1.00 89.62 298 ILE A N 1
ATOM 2427 C CA . ILE A 1 298 ? 18.411 -7.437 -33.949 1.00 89.62 298 ILE A CA 1
ATOM 2428 C C . ILE A 1 298 ? 17.189 -7.015 -34.775 1.00 89.62 298 ILE A C 1
ATOM 2430 O O . ILE A 1 298 ? 16.108 -6.836 -34.217 1.00 89.62 298 ILE A O 1
ATOM 2434 N N . ASN A 1 299 ? 17.316 -6.919 -36.101 1.00 89.38 299 ASN A N 1
ATOM 2435 C CA . ASN A 1 299 ? 16.184 -6.622 -36.980 1.00 89.38 299 ASN A CA 1
ATOM 2436 C C . ASN A 1 299 ? 15.081 -7.694 -36.922 1.00 89.38 299 ASN A C 1
ATOM 2438 O O . ASN A 1 299 ? 13.899 -7.353 -36.974 1.00 89.38 299 ASN A O 1
ATOM 2442 N N . GLU A 1 300 ? 15.429 -8.976 -36.785 1.00 90.00 300 GLU A N 1
ATOM 2443 C CA . GLU A 1 300 ? 14.442 -10.043 -36.571 1.00 90.00 300 GLU A CA 1
ATOM 2444 C C . GLU A 1 300 ? 13.705 -9.875 -35.237 1.00 90.00 300 GLU A C 1
ATOM 2446 O O . GLU A 1 300 ? 12.482 -10.019 -35.186 1.00 90.00 300 GLU A O 1
ATOM 2451 N N . ILE A 1 301 ? 14.413 -9.482 -34.177 1.00 89.88 301 ILE A N 1
ATOM 2452 C CA . ILE A 1 301 ? 13.798 -9.189 -32.876 1.00 89.88 301 ILE A CA 1
ATOM 2453 C C . ILE A 1 301 ? 12.888 -7.963 -32.941 1.00 89.88 301 ILE A C 1
ATOM 2455 O O . ILE A 1 301 ? 11.798 -7.989 -32.374 1.00 89.88 301 ILE A O 1
ATOM 2459 N N . ILE A 1 302 ? 13.289 -6.900 -33.644 1.00 89.12 302 ILE A N 1
ATOM 2460 C CA . ILE A 1 302 ? 12.439 -5.718 -33.847 1.00 89.12 302 ILE A CA 1
ATOM 2461 C C . ILE A 1 302 ? 11.134 -6.127 -34.535 1.00 89.12 302 ILE A C 1
ATOM 2463 O O . ILE A 1 302 ? 10.066 -5.747 -34.062 1.00 89.12 302 ILE A O 1
ATOM 2467 N N . ARG A 1 303 ? 11.199 -6.958 -35.585 1.00 89.38 303 ARG A N 1
ATOM 2468 C CA . ARG A 1 303 ? 10.001 -7.489 -36.262 1.00 89.38 303 ARG A CA 1
ATOM 2469 C C . ARG A 1 303 ? 9.136 -8.326 -35.326 1.00 89.38 303 ARG A C 1
ATOM 2471 O O . ARG A 1 303 ? 7.935 -8.104 -35.243 1.00 89.38 303 ARG A O 1
ATOM 2478 N N . PHE A 1 304 ? 9.744 -9.219 -34.547 1.00 90.00 304 PHE A N 1
ATOM 2479 C CA . PHE A 1 304 ? 9.021 -9.982 -33.530 1.00 90.00 304 PHE A CA 1
ATOM 2480 C C . PHE A 1 304 ? 8.314 -9.070 -32.510 1.00 90.00 304 PHE A C 1
ATOM 2482 O O . PHE A 1 304 ? 7.171 -9.321 -32.123 1.00 90.00 304 PHE A O 1
ATOM 2489 N N . LEU A 1 305 ? 8.964 -7.988 -32.074 1.00 89.19 305 LEU A N 1
ATOM 2490 C CA . LEU A 1 305 ? 8.358 -7.005 -31.178 1.00 89.19 305 LEU A CA 1
ATOM 2491 C C . LEU A 1 305 ? 7.226 -6.232 -31.868 1.00 89.19 305 LEU A C 1
ATOM 2493 O O . LEU A 1 305 ? 6.211 -5.978 -31.232 1.00 89.19 305 LEU A O 1
ATOM 2497 N N . GLN A 1 306 ? 7.338 -5.910 -33.155 1.00 87.62 306 GLN A N 1
ATOM 2498 C CA . GLN A 1 306 ? 6.241 -5.308 -33.923 1.00 87.62 306 GLN A CA 1
ATOM 2499 C C . GLN A 1 306 ? 5.016 -6.220 -33.998 1.00 87.62 306 GLN A C 1
ATOM 2501 O O . GLN A 1 306 ? 3.900 -5.747 -33.805 1.00 87.62 306 GLN A O 1
ATOM 2506 N N . ASP A 1 307 ? 5.229 -7.519 -34.204 1.00 86.38 307 ASP A N 1
ATOM 2507 C CA . ASP A 1 307 ? 4.147 -8.501 -34.301 1.00 86.38 307 ASP A CA 1
ATOM 2508 C C . ASP A 1 307 ? 3.463 -8.762 -32.948 1.00 86.38 307 ASP A C 1
ATOM 2510 O O . ASP A 1 307 ? 2.283 -9.110 -32.890 1.00 86.38 307 ASP A O 1
ATOM 2514 N N . THR A 1 308 ? 4.198 -8.611 -31.841 1.00 84.00 308 THR A N 1
ATOM 2515 C CA . THR A 1 308 ? 3.721 -8.980 -30.495 1.00 84.00 308 THR A CA 1
ATOM 2516 C C . THR A 1 308 ? 3.307 -7.801 -29.617 1.00 84.00 308 THR A C 1
ATOM 2518 O O . THR A 1 308 ? 2.631 -8.007 -28.602 1.00 84.00 308 THR A O 1
ATOM 2521 N N . LYS A 1 309 ? 3.695 -6.567 -29.955 1.00 78.31 309 LYS A N 1
ATOM 2522 C CA . LYS A 1 309 ? 3.436 -5.365 -29.147 1.00 78.31 309 LYS A CA 1
ATOM 2523 C C . LYS A 1 309 ? 2.379 -4.470 -29.782 1.00 78.31 309 LYS A C 1
ATOM 2525 O O . LYS A 1 309 ? 2.142 -4.492 -30.981 1.00 78.31 309 LYS A O 1
ATOM 2530 N N . LYS A 1 310 ? 1.725 -3.651 -28.950 1.00 72.25 310 LYS A N 1
ATOM 2531 C CA . LYS A 1 310 ? 0.610 -2.800 -29.396 1.00 72.25 310 LYS A CA 1
ATOM 2532 C C . LYS A 1 310 ? 1.061 -1.572 -30.184 1.00 72.25 310 LYS A C 1
ATOM 2534 O O . LYS A 1 310 ? 0.311 -1.128 -31.048 1.00 72.25 310 LYS A O 1
ATOM 2539 N N . LYS A 1 311 ? 2.213 -0.978 -29.848 1.00 84.88 311 LYS A N 1
ATOM 2540 C CA . LYS A 1 311 ? 2.730 0.228 -30.513 1.00 84.88 311 LYS A CA 1
ATOM 2541 C C . LYS A 1 311 ? 4.251 0.178 -30.616 1.00 84.88 311 LYS A C 1
ATOM 2543 O O . LYS A 1 311 ? 4.937 0.238 -29.597 1.00 84.88 311 LYS A O 1
ATOM 2548 N N . VAL A 1 312 ? 4.758 0.089 -31.841 1.00 86.88 312 VAL A N 1
ATOM 2549 C CA . VAL A 1 312 ? 6.181 0.246 -32.151 1.00 86.88 312 VAL A CA 1
ATOM 2550 C C . VAL A 1 312 ? 6.344 1.444 -33.076 1.00 86.88 312 VAL A C 1
ATOM 2552 O O . VAL A 1 312 ? 5.709 1.502 -34.126 1.00 86.88 312 VAL A O 1
ATOM 2555 N N . GLU A 1 313 ? 7.179 2.392 -32.669 1.00 91.06 313 GLU A N 1
ATOM 2556 C CA . GLU A 1 313 ? 7.470 3.626 -33.397 1.00 91.06 313 GLU A CA 1
ATOM 2557 C C . GLU A 1 313 ? 8.969 3.744 -33.688 1.00 91.06 313 GLU A C 1
ATOM 2559 O O . GLU A 1 313 ? 9.804 3.138 -33.012 1.00 91.06 313 GLU A O 1
ATOM 2564 N N . TYR A 1 314 ? 9.307 4.564 -34.677 1.00 89.69 314 TYR A N 1
ATOM 2565 C CA . TYR A 1 314 ? 10.681 4.913 -35.017 1.00 89.69 314 TYR A CA 1
ATOM 2566 C C . TYR A 1 314 ? 10.892 6.397 -34.745 1.00 89.69 314 TYR A C 1
ATOM 2568 O O . TYR A 1 314 ? 10.009 7.216 -34.990 1.00 89.69 314 TYR A O 1
ATOM 2576 N N . GLY A 1 315 ? 12.026 6.730 -34.149 1.00 82.50 315 GLY A N 1
ATOM 2577 C CA . GLY A 1 315 ? 12.412 8.099 -33.878 1.00 82.50 315 GLY A CA 1
ATOM 2578 C C . GLY A 1 315 ? 13.275 8.685 -34.985 1.00 82.50 315 GLY A C 1
ATOM 2579 O O . GLY A 1 315 ? 14.088 7.986 -35.580 1.00 82.50 315 GLY A O 1
ATOM 2580 N N . ASP A 1 316 ? 13.129 9.990 -35.197 1.00 80.06 316 ASP A N 1
ATOM 2581 C CA . ASP A 1 316 ? 13.805 10.716 -36.280 1.00 80.06 316 ASP A CA 1
ATOM 2582 C C . ASP A 1 316 ? 15.198 11.245 -35.889 1.00 80.06 316 ASP A C 1
ATOM 2584 O O . ASP A 1 316 ? 15.890 11.851 -36.702 1.00 80.06 316 ASP A O 1
ATOM 2588 N N . MET A 1 317 ? 15.613 11.054 -34.631 1.00 80.19 317 MET A N 1
ATOM 2589 C CA . MET A 1 317 ? 16.917 11.513 -34.147 1.00 80.19 317 MET A CA 1
ATOM 2590 C C . MET A 1 317 ? 18.004 10.518 -34.557 1.00 80.19 317 MET A C 1
ATOM 2592 O O . MET A 1 317 ? 17.931 9.337 -34.210 1.00 80.19 317 MET A O 1
ATOM 2596 N N . GLU A 1 318 ? 19.012 10.998 -35.287 1.00 76.69 318 GLU A N 1
ATOM 2597 C CA . GLU A 1 318 ? 20.152 10.174 -35.686 1.00 76.69 318 GLU A CA 1
ATOM 2598 C C . GLU A 1 318 ? 20.981 9.738 -34.464 1.00 76.69 318 GLU A C 1
ATOM 2600 O O . GLU A 1 318 ? 21.140 10.479 -33.493 1.00 76.69 318 GLU A O 1
ATOM 2605 N N . VAL A 1 319 ? 21.519 8.519 -34.534 1.00 76.69 319 VAL A N 1
ATOM 2606 C CA . VAL A 1 319 ? 22.478 7.954 -33.574 1.00 76.69 319 VAL A CA 1
ATOM 2607 C C . VAL A 1 319 ? 23.760 7.698 -34.363 1.00 76.69 319 VAL A C 1
ATOM 2609 O O . VAL A 1 319 ? 23.939 6.604 -34.902 1.00 76.69 319 VAL A O 1
ATOM 2612 N N . ARG A 1 320 ? 24.572 8.744 -34.540 1.00 65.62 320 ARG A N 1
ATOM 2613 C CA . ARG A 1 320 ? 25.791 8.739 -35.358 1.00 65.62 320 ARG A CA 1
ATOM 2614 C C . ARG A 1 320 ? 26.948 9.373 -34.638 1.00 65.62 320 ARG A C 1
ATOM 2616 O O . ARG A 1 320 ? 26.704 10.340 -33.884 1.00 65.62 320 ARG A O 1
#

Radius of gyration: 31.29 Å; Cα contacts (8 Å, |Δi|>4): 344; chains: 1; bounding box: 74×49×85 Å

Mean predicted aligned error: 9.53 Å

pLDDT: mean 87.42, std 5.67, range [55.69, 95.81]

Nearest PDB structures (foldseek):
  5d90-assembly2_C  TM=7.900E-01  e=3.452E-01  Haemophilus influenzae Rd KW20
  5d8c-assembly1_A  TM=8.052E-01  e=1.469E+00  Haemophilus influenzae Rd KW20
  3hh0-assembly1_A  TM=4.095E-01  e=4.708E-01  Bacillus cereus ATCC 14579
  8auw-assembly1_D  TM=2.292E-01  e=1.629E+00  Homo sapiens
  8xm6-assembly1_B  TM=1.760E-01  e=3.726E+00  Homo sapiens